Protein AF-A0A257UAR0-F1 (afdb_monomer)

Structure (mmCIF, N/CA/C/O backbone):
data_AF-A0A257UAR0-F1
#
_entry.id   AF-A0A257UAR0-F1
#
loop_
_atom_site.group_PDB
_atom_site.id
_atom_site.type_symbol
_atom_site.label_atom_id
_atom_site.label_alt_id
_atom_site.label_comp_id
_atom_site.label_asym_id
_atom_site.label_entity_id
_atom_site.label_seq_id
_atom_site.pdbx_PDB_ins_code
_atom_site.Cartn_x
_atom_site.Cartn_y
_atom_site.Cartn_z
_atom_site.occupancy
_atom_site.B_iso_or_equiv
_atom_site.auth_seq_id
_atom_site.auth_comp_id
_atom_site.auth_asym_id
_atom_site.auth_atom_id
_atom_site.pdbx_PDB_model_num
ATOM 1 N N . MET A 1 1 ? -20.604 -20.744 -81.282 1.00 43.44 1 MET A N 1
ATOM 2 C CA . MET A 1 1 ? -20.210 -20.764 -79.854 1.00 43.44 1 MET A CA 1
ATOM 3 C C . MET A 1 1 ? -18.745 -21.168 -79.767 1.00 43.44 1 MET A C 1
ATOM 5 O O . MET A 1 1 ? -18.449 -22.351 -79.835 1.00 43.44 1 MET A O 1
ATOM 9 N N . ALA A 1 2 ? -17.819 -20.207 -79.724 1.00 43.31 2 ALA A N 1
ATOM 10 C CA . ALA A 1 2 ? -16.386 -20.491 -79.616 1.00 43.31 2 ALA A CA 1
ATOM 11 C C . ALA A 1 2 ? -15.919 -20.151 -78.196 1.00 43.31 2 ALA A C 1
ATOM 13 O O . ALA A 1 2 ? -15.861 -18.983 -77.821 1.00 43.31 2 ALA A O 1
ATOM 14 N N . MET A 1 3 ? -15.636 -21.180 -77.394 1.00 53.31 3 MET A N 1
ATOM 15 C CA . MET A 1 3 ? -15.004 -21.022 -76.086 1.00 53.31 3 MET A CA 1
ATOM 16 C C . MET A 1 3 ? -13.545 -20.607 -76.287 1.00 53.31 3 MET A C 1
ATOM 18 O O . MET A 1 3 ? -12.726 -21.390 -76.771 1.00 53.31 3 MET A O 1
ATOM 22 N N . VAL A 1 4 ? -13.219 -19.371 -75.911 1.00 58.69 4 VAL A N 1
ATOM 23 C CA . VAL A 1 4 ? -11.840 -18.880 -75.852 1.00 58.69 4 VAL A CA 1
ATOM 24 C C . VAL A 1 4 ? -11.143 -19.603 -74.700 1.00 58.69 4 VAL A C 1
ATOM 26 O O . VAL A 1 4 ? -11.383 -19.309 -73.532 1.00 58.69 4 VAL A O 1
ATOM 29 N N . ARG A 1 5 ? -10.290 -20.585 -75.017 1.00 60.62 5 ARG A N 1
ATOM 30 C CA . ARG A 1 5 ? -9.379 -21.185 -74.034 1.00 60.62 5 ARG A CA 1
ATOM 31 C C . ARG A 1 5 ? -8.409 -20.095 -73.562 1.00 60.62 5 ARG A C 1
ATOM 33 O O . ARG A 1 5 ? -7.709 -19.534 -74.411 1.00 60.62 5 ARG A O 1
ATOM 40 N N . PRO A 1 6 ? -8.330 -19.780 -72.257 1.00 56.94 6 PRO A N 1
ATOM 41 C CA . PRO A 1 6 ? -7.363 -18.808 -71.774 1.00 56.94 6 PRO A CA 1
ATOM 42 C C . PRO A 1 6 ? -5.962 -19.315 -72.120 1.00 56.94 6 PRO A C 1
ATOM 44 O O . PRO A 1 6 ? -5.550 -20.399 -71.708 1.00 56.94 6 PRO A O 1
ATOM 47 N N . ARG A 1 7 ? -5.239 -18.552 -72.948 1.00 63.69 7 ARG A N 1
ATOM 48 C CA . ARG A 1 7 ? -3.846 -18.856 -73.302 1.00 63.69 7 ARG A CA 1
ATOM 49 C C . ARG A 1 7 ? -3.053 -18.876 -71.999 1.00 63.69 7 ARG A C 1
ATOM 51 O O . ARG A 1 7 ? -3.203 -17.941 -71.218 1.00 63.69 7 ARG A O 1
ATOM 58 N N . VAL A 1 8 ? -2.215 -19.895 -71.801 1.00 61.62 8 VAL A N 1
ATOM 59 C CA . VAL A 1 8 ? -1.398 -20.175 -70.593 1.00 61.62 8 VAL A CA 1
ATOM 60 C C . VAL A 1 8 ? -0.693 -18.925 -70.026 1.00 61.62 8 VAL A C 1
ATOM 62 O O . VAL A 1 8 ? -0.492 -18.794 -68.823 1.00 61.62 8 VAL A O 1
ATOM 65 N N . TRP A 1 9 ? -0.424 -17.948 -70.892 1.00 56.00 9 TRP A N 1
ATOM 66 C CA . TRP A 1 9 ? 0.072 -16.608 -70.576 1.00 56.00 9 TRP A CA 1
ATOM 67 C C . TRP A 1 9 ? -0.779 -15.808 -69.567 1.00 56.00 9 TRP A C 1
ATOM 69 O O . TRP A 1 9 ? -0.233 -15.088 -68.740 1.00 56.00 9 TRP A O 1
ATOM 79 N N . HIS A 1 10 ? -2.108 -15.944 -69.582 1.00 59.16 10 HIS A N 1
ATOM 80 C CA . HIS A 1 10 ? -2.999 -15.230 -68.656 1.00 59.16 10 HIS A CA 1
ATOM 81 C C . HIS A 1 10 ? -2.904 -15.795 -67.233 1.00 59.16 10 HIS A C 1
ATOM 83 O O . HIS A 1 10 ? -3.015 -15.044 -66.270 1.00 59.16 10 HIS A O 1
ATOM 89 N N . ALA A 1 11 ? -2.637 -17.099 -67.091 1.00 61.91 11 ALA A N 1
ATOM 90 C CA . ALA A 1 11 ? -2.405 -17.723 -65.789 1.00 61.91 11 ALA A CA 1
ATOM 91 C C . ALA A 1 11 ? -1.067 -17.270 -65.175 1.00 61.91 11 ALA A C 1
ATOM 93 O O . ALA A 1 11 ? -0.989 -17.048 -63.969 1.00 61.91 11 ALA A O 1
ATOM 94 N N . LEU A 1 12 ? -0.041 -17.048 -66.007 1.00 68.75 12 LEU A N 1
ATOM 95 C CA . LEU A 1 12 ? 1.257 -16.518 -65.570 1.00 68.75 12 LEU A CA 1
ATOM 96 C C . LEU A 1 12 ? 1.164 -15.076 -65.038 1.00 68.75 12 LEU A C 1
ATOM 98 O O . LEU A 1 12 ? 1.889 -14.730 -64.110 1.00 68.75 12 LEU A O 1
ATOM 102 N N . LEU A 1 13 ? 0.243 -14.255 -65.558 1.00 73.81 13 LEU A N 1
ATOM 103 C CA . LEU A 1 13 ? 0.020 -12.882 -65.075 1.00 73.81 13 LEU A CA 1
ATOM 104 C C . LEU A 1 13 ? -0.671 -12.815 -63.701 1.00 73.81 13 LEU A C 1
ATOM 106 O O . LEU A 1 13 ? -0.557 -11.806 -63.010 1.00 73.81 13 LEU A O 1
ATOM 110 N N . LEU A 1 14 ? -1.354 -13.883 -63.275 1.00 78.69 14 LEU A N 1
ATOM 111 C CA . LEU A 1 14 ? -2.031 -13.944 -61.973 1.00 78.69 14 LEU A CA 1
ATOM 112 C C . LEU A 1 14 ? -1.111 -14.414 -60.838 1.00 78.69 14 LEU A C 1
ATOM 114 O O . LEU A 1 14 ? -1.364 -14.097 -59.677 1.00 78.69 14 LEU A O 1
ATOM 118 N N . LEU A 1 15 ? -0.023 -15.122 -61.156 1.00 82.25 15 LEU A N 1
ATOM 119 C CA . LEU A 1 15 ?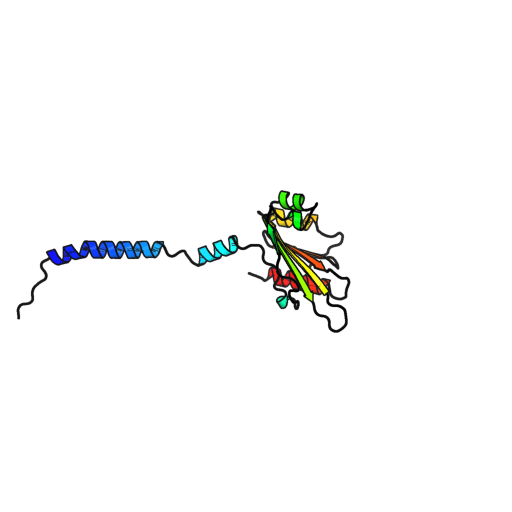 0.967 -15.577 -60.176 1.00 82.25 15 LEU A CA 1
ATOM 120 C C . LEU A 1 15 ? 1.578 -14.450 -59.324 1.00 82.25 15 LEU A C 1
ATOM 122 O O . LEU A 1 15 ? 1.609 -14.618 -58.105 1.00 82.25 15 LEU A O 1
ATOM 126 N N . PRO A 1 16 ? 2.021 -13.298 -59.873 1.00 82.31 16 PRO A N 1
ATOM 127 C CA . PRO A 1 16 ? 2.556 -12.217 -59.046 1.00 82.31 16 PRO A CA 1
ATOM 128 C C . PRO A 1 16 ? 1.490 -11.598 -58.134 1.00 82.31 16 PRO A C 1
ATOM 130 O O . PRO A 1 16 ? 1.790 -11.273 -56.989 1.00 82.31 16 PRO A O 1
ATOM 133 N N . LEU A 1 17 ? 0.235 -11.494 -58.584 1.00 80.06 17 LEU A N 1
ATOM 134 C CA . LEU A 1 17 ? -0.870 -10.997 -57.756 1.00 80.06 17 LEU A CA 1
ATOM 135 C C . LEU A 1 17 ? -1.194 -11.952 -56.604 1.00 80.06 17 LEU A C 1
ATOM 137 O O . LEU A 1 17 ? -1.384 -11.501 -55.479 1.00 80.06 17 LEU A O 1
ATOM 141 N N . LEU A 1 18 ? -1.207 -13.263 -56.857 1.00 86.19 18 LEU A N 1
ATOM 142 C CA . LEU A 1 18 ? -1.392 -14.275 -55.814 1.00 86.19 18 LEU A CA 1
ATOM 143 C C . LEU A 1 18 ? -0.208 -14.316 -54.843 1.00 86.19 18 LEU A C 1
ATOM 145 O O . LEU A 1 18 ? -0.419 -14.483 -53.644 1.00 86.19 18 LEU A O 1
ATOM 149 N N . ALA A 1 19 ? 1.017 -14.109 -55.330 1.00 83.56 19 ALA A N 1
ATOM 150 C CA . ALA A 1 19 ? 2.202 -13.998 -54.487 1.00 83.56 19 ALA A CA 1
ATOM 151 C C . ALA A 1 19 ? 2.147 -12.748 -53.595 1.00 83.56 19 ALA A C 1
ATOM 153 O O . ALA A 1 19 ? 2.414 -12.847 -52.401 1.00 83.56 19 ALA A O 1
ATOM 154 N N . ILE A 1 20 ? 1.734 -11.596 -54.134 1.00 84.44 20 ILE A N 1
ATOM 155 C CA . ILE A 1 20 ? 1.542 -10.358 -53.365 1.00 84.44 20 ILE A CA 1
ATOM 156 C C . ILE A 1 20 ? 0.397 -10.519 -52.364 1.00 84.44 20 ILE A C 1
ATOM 158 O O . ILE A 1 20 ? 0.559 -10.161 -51.203 1.00 84.44 20 ILE A O 1
ATOM 162 N N . ALA A 1 21 ? -0.738 -11.095 -52.765 1.00 82.62 21 ALA A N 1
ATOM 163 C CA . ALA A 1 21 ? -1.863 -11.345 -51.867 1.00 82.62 21 ALA A CA 1
ATOM 164 C C . ALA A 1 21 ? -1.476 -12.323 -50.748 1.00 82.62 21 ALA A C 1
ATOM 166 O O . ALA A 1 21 ? -1.743 -12.055 -49.580 1.00 82.62 21 ALA A O 1
ATOM 167 N N . GLY A 1 22 ? -0.780 -13.415 -51.076 1.00 83.12 22 GLY A N 1
ATOM 168 C CA . GLY A 1 22 ? -0.239 -14.357 -50.099 1.00 83.12 22 GLY A CA 1
ATOM 169 C C . GLY A 1 22 ? 0.759 -13.693 -49.152 1.00 83.12 22 GLY A C 1
ATOM 170 O O . GLY A 1 22 ? 0.656 -13.862 -47.939 1.00 83.12 22 GLY A O 1
ATOM 171 N N . TRP A 1 23 ? 1.664 -12.868 -49.681 1.00 79.44 23 TRP A N 1
ATOM 172 C CA . TRP A 1 23 ? 2.620 -12.097 -48.891 1.00 79.44 23 TRP A CA 1
ATOM 173 C C . TRP A 1 23 ? 1.926 -11.093 -47.963 1.00 79.44 23 TRP A C 1
ATOM 175 O O . TRP A 1 23 ? 2.265 -11.025 -46.785 1.00 79.44 23 TRP A O 1
ATOM 185 N N . LEU A 1 24 ? 0.900 -10.380 -48.436 1.00 76.31 24 LEU A N 1
ATOM 186 C CA . LEU A 1 24 ? 0.093 -9.461 -47.628 1.00 76.31 24 LEU A CA 1
ATOM 187 C C . LEU A 1 24 ? -0.710 -10.193 -46.544 1.00 76.31 24 LEU A C 1
ATOM 189 O O . LEU A 1 24 ? -0.797 -9.701 -45.423 1.00 76.31 24 LEU A O 1
ATOM 193 N N . VAL A 1 25 ? -1.251 -11.379 -46.833 1.00 77.19 25 VAL A N 1
ATOM 194 C CA . VAL A 1 25 ? -1.971 -12.212 -45.852 1.00 77.19 25 VAL A CA 1
ATOM 195 C C . VAL A 1 25 ? -1.022 -12.750 -44.781 1.00 77.19 25 VAL A C 1
ATOM 197 O O . VAL A 1 25 ? -1.363 -12.736 -43.599 1.00 77.19 25 VAL A O 1
ATOM 200 N N . VAL A 1 26 ? 0.175 -13.201 -45.162 1.00 71.31 26 VAL A N 1
ATOM 201 C CA . VAL A 1 26 ? 1.205 -13.654 -44.215 1.00 71.31 26 VAL A CA 1
ATOM 202 C C . VAL A 1 26 ? 1.690 -12.484 -43.359 1.00 71.31 26 VAL A C 1
ATOM 204 O O . VAL A 1 26 ? 1.720 -12.595 -42.136 1.00 71.31 26 VAL A O 1
ATOM 207 N N . ARG A 1 27 ? 1.969 -11.330 -43.974 1.00 68.69 27 ARG A N 1
ATOM 208 C CA . ARG A 1 27 ? 2.431 -10.127 -43.271 1.00 68.69 27 ARG A CA 1
ATOM 209 C C . ARG A 1 27 ? 1.358 -9.547 -42.342 1.00 68.69 27 ARG A C 1
ATOM 211 O O . ARG A 1 27 ? 1.665 -9.172 -41.216 1.00 68.69 27 ARG A O 1
ATOM 218 N N . GLY A 1 28 ? 0.094 -9.553 -42.765 1.00 59.00 28 GLY A N 1
ATOM 219 C CA . GLY A 1 28 ? -1.042 -9.114 -41.949 1.00 59.00 28 GLY A CA 1
ATOM 220 C C . GLY A 1 28 ? -1.353 -10.045 -40.773 1.00 59.00 28 GLY A C 1
ATOM 221 O O . GLY A 1 28 ? -1.889 -9.600 -39.760 1.00 59.00 28 GLY A O 1
ATOM 222 N N . ARG A 1 29 ? -0.984 -11.330 -40.867 1.00 62.75 29 ARG A N 1
ATOM 223 C CA . ARG A 1 29 ? -1.055 -12.278 -39.742 1.00 62.75 29 ARG A CA 1
ATOM 224 C C . ARG A 1 29 ? 0.060 -12.061 -38.718 1.00 62.75 29 ARG A C 1
ATOM 226 O O . ARG A 1 29 ? -0.172 -12.325 -37.547 1.00 62.75 29 ARG A O 1
ATOM 233 N N . THR A 1 30 ? 1.221 -11.548 -39.131 1.00 57.91 30 THR A N 1
ATOM 234 C CA . THR A 1 30 ? 2.349 -11.250 -38.226 1.00 57.91 30 THR A CA 1
ATOM 235 C C . THR A 1 30 ? 2.235 -9.918 -37.478 1.00 57.91 30 THR A C 1
ATOM 237 O O . THR A 1 30 ? 2.974 -9.709 -36.527 1.00 57.91 30 THR A O 1
ATOM 240 N N . THR A 1 31 ? 1.324 -9.022 -37.878 1.00 56.84 31 THR A N 1
ATOM 241 C CA . THR A 1 31 ? 1.144 -7.687 -37.266 1.00 56.84 31 THR A CA 1
ATOM 242 C C . THR A 1 31 ? -0.081 -7.565 -36.360 1.00 56.84 31 THR A C 1
ATOM 244 O O . THR A 1 31 ? -0.407 -6.462 -35.932 1.00 56.84 31 THR A O 1
ATOM 247 N N . ARG A 1 32 ? -0.807 -8.653 -36.076 1.00 58.66 32 ARG A N 1
ATOM 248 C CA . ARG A 1 32 ? -1.769 -8.624 -34.968 1.00 58.66 32 ARG A CA 1
ATOM 249 C C . ARG A 1 32 ? -0.972 -8.773 -33.684 1.00 58.66 32 ARG A C 1
ATOM 251 O O . ARG A 1 32 ? -0.563 -9.885 -33.365 1.00 58.66 32 ARG A O 1
ATOM 258 N N . ASP A 1 33 ? -0.755 -7.660 -32.991 1.00 62.84 33 ASP A N 1
ATOM 259 C CA . ASP A 1 33 ? -0.287 -7.689 -31.611 1.00 62.84 33 ASP A CA 1
ATOM 260 C C . ASP A 1 33 ? -1.170 -8.672 -30.844 1.00 62.84 33 ASP A C 1
ATOM 262 O O . ASP A 1 33 ? -2.400 -8.566 -30.875 1.00 62.84 33 ASP A O 1
ATOM 266 N N . ASP A 1 34 ? -0.549 -9.683 -30.237 1.00 79.75 34 ASP A N 1
ATOM 267 C CA . ASP A 1 34 ? -1.273 -10.661 -29.442 1.00 79.75 34 ASP A CA 1
ATOM 268 C C . ASP A 1 34 ? -1.983 -9.897 -28.312 1.00 79.75 34 ASP A C 1
ATOM 270 O O . ASP A 1 34 ? -1.312 -9.318 -27.452 1.00 79.75 34 ASP A O 1
ATOM 274 N N . PRO A 1 35 ? -3.327 -9.845 -28.295 1.00 75.25 35 PRO A N 1
ATOM 275 C CA . PRO A 1 35 ? -4.054 -9.076 -27.296 1.00 75.25 35 PRO A CA 1
ATOM 276 C C . PRO A 1 35 ? -3.746 -9.559 -25.874 1.00 75.25 35 PRO A C 1
ATOM 278 O O . PRO A 1 35 ? -3.810 -8.760 -24.940 1.00 75.25 35 PRO A O 1
ATOM 281 N N . ALA A 1 36 ? -3.362 -10.829 -25.695 1.00 77.19 36 ALA A N 1
ATOM 282 C CA . ALA A 1 36 ? -2.903 -11.338 -24.409 1.00 77.19 36 ALA A CA 1
ATOM 283 C C . ALA A 1 36 ? -1.530 -10.766 -24.030 1.00 77.19 36 ALA A C 1
ATOM 285 O O . ALA A 1 36 ? -1.350 -10.356 -22.885 1.00 77.19 36 ALA A O 1
ATOM 286 N N . ALA A 1 37 ? -0.596 -10.667 -24.979 1.00 75.88 37 ALA A N 1
ATOM 287 C CA . ALA A 1 37 ? 0.702 -10.030 -24.768 1.00 75.88 37 ALA A CA 1
ATOM 288 C C . ALA A 1 37 ? 0.565 -8.526 -24.488 1.00 75.88 37 ALA A C 1
ATOM 290 O O . ALA A 1 37 ? 1.214 -8.018 -23.577 1.00 75.88 37 ALA A O 1
ATOM 291 N N . VAL A 1 38 ? -0.327 -7.822 -25.195 1.00 74.50 38 VAL A N 1
ATOM 292 C CA . VAL A 1 38 ? -0.629 -6.404 -24.937 1.00 74.50 38 VAL A CA 1
ATOM 293 C C . VAL A 1 38 ? -1.251 -6.227 -23.557 1.00 74.50 38 VAL A C 1
ATOM 295 O O . VAL A 1 38 ? -0.816 -5.370 -22.800 1.00 74.50 38 VAL A O 1
ATOM 298 N N . LEU A 1 39 ? -2.226 -7.056 -23.178 1.00 72.88 39 LEU A N 1
ATOM 299 C CA . LEU A 1 39 ? -2.836 -6.998 -21.850 1.00 72.88 39 LEU A CA 1
ATOM 300 C C . LEU A 1 39 ? -1.838 -7.356 -20.742 1.00 72.88 39 LEU A C 1
ATOM 302 O O . LEU A 1 39 ? -1.852 -6.731 -19.685 1.00 72.88 39 LEU A O 1
ATOM 306 N N . ALA A 1 40 ? -0.958 -8.331 -20.970 1.00 67.25 40 ALA A N 1
ATOM 307 C CA . ALA A 1 40 ? 0.118 -8.670 -20.046 1.00 67.25 40 ALA A CA 1
ATOM 308 C C . ALA A 1 40 ? 1.113 -7.511 -19.908 1.00 67.25 40 ALA A C 1
ATOM 310 O O . ALA A 1 40 ? 1.476 -7.163 -18.789 1.00 67.25 40 ALA A O 1
ATOM 311 N N . ALA A 1 41 ? 1.489 -6.865 -21.014 1.00 64.31 41 ALA A N 1
ATOM 312 C CA . ALA A 1 41 ? 2.347 -5.686 -21.016 1.00 64.31 41 ALA A CA 1
ATOM 313 C C . ALA A 1 41 ? 1.677 -4.488 -20.329 1.00 64.31 41 ALA A C 1
ATOM 315 O O . ALA A 1 41 ? 2.318 -3.813 -19.535 1.00 64.31 41 ALA A O 1
ATOM 316 N N . LEU A 1 42 ? 0.380 -4.260 -20.552 1.00 68.12 42 LEU A N 1
ATOM 317 C CA . LEU A 1 42 ? -0.400 -3.216 -19.882 1.00 68.12 42 LEU A CA 1
ATOM 318 C C . LEU A 1 42 ? -0.582 -3.499 -18.389 1.00 68.12 42 LEU A C 1
ATOM 320 O O . LEU A 1 42 ? -0.535 -2.567 -17.599 1.00 68.12 42 LEU A O 1
ATOM 324 N N . ARG A 1 43 ? -0.750 -4.760 -17.975 1.00 64.06 43 ARG A N 1
ATOM 325 C CA . ARG A 1 43 ? -0.768 -5.152 -16.553 1.00 64.06 43 ARG A CA 1
ATOM 326 C C . ARG A 1 43 ? 0.607 -5.002 -15.909 1.00 64.06 43 ARG A C 1
ATOM 328 O O . ARG A 1 43 ? 0.696 -4.523 -14.785 1.00 64.06 43 ARG A O 1
ATOM 335 N N . ALA A 1 44 ? 1.666 -5.369 -16.627 1.00 60.16 44 ALA A N 1
ATOM 336 C CA . ALA A 1 44 ? 3.045 -5.185 -16.186 1.00 60.16 44 ALA A CA 1
ATOM 337 C C . ALA A 1 44 ? 3.430 -3.697 -16.096 1.00 60.16 44 ALA A C 1
ATOM 339 O O . ALA A 1 44 ? 4.178 -3.316 -15.199 1.00 60.16 44 ALA A O 1
ATOM 340 N N . ALA A 1 45 ? 2.896 -2.863 -16.992 1.00 62.81 45 ALA A N 1
ATOM 341 C CA . ALA A 1 45 ? 3.058 -1.410 -16.994 1.00 62.81 45 ALA A CA 1
ATOM 342 C C . ALA A 1 45 ? 2.083 -0.690 -16.046 1.00 62.81 45 ALA A C 1
ATOM 344 O O . ALA A 1 45 ? 2.326 0.457 -15.662 1.00 62.81 45 ALA A O 1
ATOM 345 N N . GLY A 1 46 ? 0.977 -1.343 -15.681 1.00 70.75 46 GLY A N 1
ATOM 346 C CA . GLY A 1 46 ? -0.021 -0.822 -14.759 1.00 70.75 46 GLY A CA 1
ATOM 347 C C . GLY A 1 46 ? 0.626 -0.528 -13.416 1.00 70.75 46 GLY A C 1
ATOM 348 O O . GLY A 1 46 ? 1.452 -1.304 -12.951 1.00 70.75 46 GLY A O 1
ATOM 349 N N . GLY A 1 47 ? 0.301 0.611 -12.805 1.00 79.19 47 GLY A N 1
ATOM 350 C CA . GLY A 1 47 ? 0.775 0.944 -11.462 1.00 79.19 47 GLY A CA 1
ATOM 351 C C . GLY A 1 47 ? 0.218 -0.008 -10.394 1.00 79.19 47 GLY A C 1
ATOM 352 O O . GLY A 1 47 ? -0.620 -0.862 -10.700 1.00 79.19 47 GLY A O 1
ATOM 353 N N . PRO A 1 48 ? 0.668 0.118 -9.137 1.00 92.00 48 PRO A N 1
ATOM 354 C CA . PRO A 1 48 ? -0.004 -0.554 -8.032 1.00 92.00 48 PRO A CA 1
ATOM 355 C C . PRO A 1 48 ? -1.489 -0.160 -7.994 1.00 92.00 48 PRO A C 1
ATOM 357 O O . PRO A 1 48 ? -1.845 0.983 -8.282 1.00 92.00 48 PRO A O 1
ATOM 360 N N . SER A 1 49 ? -2.361 -1.108 -7.654 1.00 93.50 49 SER A N 1
ATOM 361 C CA . SER A 1 49 ? -3.804 -0.880 -7.547 1.00 93.50 49 SER A CA 1
ATOM 362 C C . SER A 1 49 ? -4.226 -0.786 -6.088 1.00 93.50 49 SER A C 1
ATOM 364 O O . SER A 1 49 ? -3.861 -1.653 -5.294 1.00 93.50 49 SER A O 1
ATOM 366 N N . LEU A 1 50 ? -5.046 0.206 -5.751 1.00 96.12 50 LEU A N 1
ATOM 367 C CA . LEU A 1 50 ? -5.674 0.303 -4.436 1.00 96.12 50 LEU A CA 1
ATOM 368 C C . LEU A 1 50 ? -6.781 -0.761 -4.240 1.00 96.12 50 LEU A C 1
ATOM 370 O O . LEU A 1 50 ? -7.387 -1.203 -5.227 1.00 96.12 50 LEU A O 1
ATOM 374 N N . PRO A 1 51 ? -7.111 -1.137 -2.985 1.00 96.44 51 PRO A N 1
ATOM 375 C CA . PRO A 1 51 ? -8.274 -1.978 -2.708 1.00 96.44 51 PRO A CA 1
ATOM 376 C C . PRO A 1 51 ? -9.549 -1.319 -3.232 1.00 96.44 51 PRO A C 1
ATOM 378 O O . PRO A 1 51 ? -9.735 -0.121 -3.039 1.00 96.44 51 PRO A O 1
ATOM 381 N N . ALA A 1 52 ? -10.465 -2.081 -3.828 1.00 94.56 52 ALA A N 1
ATOM 382 C CA . ALA A 1 52 ? -11.785 -1.560 -4.175 1.00 94.56 52 ALA A CA 1
ATOM 383 C C . ALA A 1 52 ? -12.580 -1.266 -2.883 1.00 94.56 52 ALA A C 1
ATOM 385 O O . ALA A 1 52 ? -12.930 -2.217 -2.179 1.00 94.56 52 ALA A O 1
ATOM 386 N N . PRO A 1 53 ? -12.908 0.003 -2.561 1.00 94.38 53 PRO A N 1
ATOM 387 C CA . PRO A 1 53 ? -13.489 0.352 -1.261 1.00 94.38 53 PRO A CA 1
ATOM 388 C C . PRO A 1 53 ? -14.855 -0.315 -1.039 1.00 94.38 53 PRO A C 1
ATOM 390 O O . PRO A 1 53 ? -15.106 -0.879 0.026 1.00 94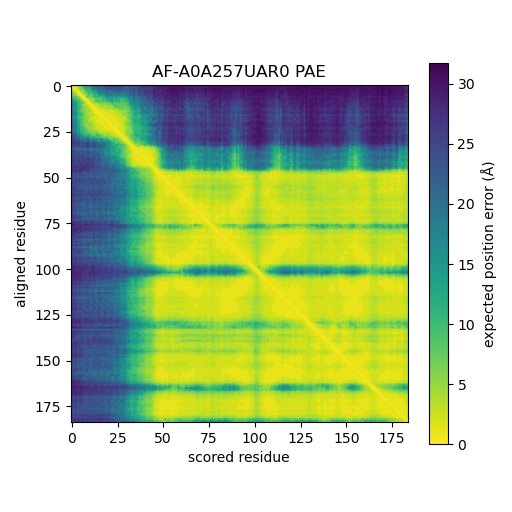.38 53 PRO A O 1
ATOM 393 N N . ALA A 1 54 ? -15.693 -0.379 -2.079 1.00 94.75 54 ALA A N 1
ATOM 394 C CA . ALA A 1 54 ? -17.010 -1.013 -2.009 1.00 94.75 54 ALA A CA 1
ATOM 395 C C . ALA A 1 54 ? -16.947 -2.516 -1.674 1.00 94.75 54 ALA A C 1
ATOM 397 O O . ALA A 1 54 ? -17.845 -3.035 -1.016 1.00 94.75 54 ALA A O 1
ATOM 398 N N . ALA A 1 55 ? -15.871 -3.215 -2.058 1.00 93.44 55 ALA A N 1
ATOM 399 C CA . ALA A 1 55 ? -15.688 -4.633 -1.734 1.00 93.44 55 ALA A CA 1
ATOM 400 C C . ALA A 1 55 ? -15.423 -4.879 -0.235 1.00 93.44 55 ALA A C 1
ATOM 402 O O . ALA A 1 55 ? -15.544 -6.014 0.226 1.00 93.44 55 ALA A O 1
ATOM 403 N N . ALA A 1 56 ? -15.082 -3.827 0.515 1.00 93.31 56 ALA A N 1
ATOM 404 C CA . ALA A 1 56 ? -14.938 -3.842 1.966 1.00 93.31 56 ALA A CA 1
ATOM 405 C C . ALA A 1 56 ? -16.087 -3.115 2.692 1.00 93.31 56 ALA A C 1
ATOM 407 O O . ALA A 1 56 ? -16.072 -3.041 3.916 1.00 93.31 56 ALA A O 1
ATOM 408 N N . GLY A 1 57 ? -17.087 -2.595 1.970 1.00 93.81 57 GLY A N 1
ATOM 409 C CA . GLY A 1 57 ? -18.172 -1.796 2.552 1.00 93.81 57 GLY A CA 1
ATOM 410 C C . GLY A 1 57 ? -17.808 -0.333 2.834 1.00 93.81 57 GLY A C 1
ATOM 411 O O . GLY A 1 57 ? -18.507 0.322 3.602 1.00 93.81 57 GLY A O 1
ATOM 412 N N . ALA A 1 58 ? -16.738 0.180 2.223 1.00 95.44 58 ALA A N 1
ATOM 413 C CA . ALA A 1 58 ? -16.342 1.584 2.293 1.00 95.44 58 ALA A CA 1
ATOM 414 C C . ALA A 1 58 ? -16.722 2.354 1.020 1.00 95.44 58 ALA A C 1
ATOM 416 O O . ALA A 1 58 ? -16.979 1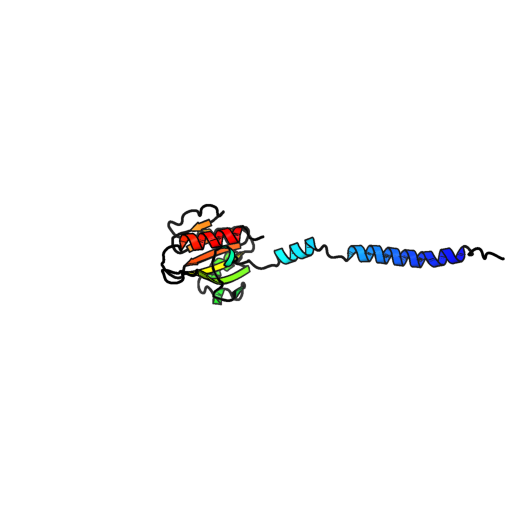.771 -0.037 1.00 95.44 58 ALA A O 1
ATOM 417 N N . ALA A 1 59 ? -16.676 3.681 1.106 1.00 95.75 59 ALA A N 1
ATOM 418 C CA . ALA A 1 59 ? -16.698 4.585 -0.039 1.00 95.75 59 ALA A CA 1
ATOM 419 C C . ALA A 1 59 ? -15.347 5.302 -0.184 1.00 95.75 59 ALA A C 1
ATOM 421 O O . ALA A 1 59 ? -14.647 5.529 0.803 1.00 95.75 59 ALA A O 1
ATOM 422 N N . ALA A 1 60 ? -14.977 5.672 -1.412 1.00 95.44 60 ALA A N 1
ATOM 423 C CA . ALA A 1 60 ? -13.839 6.562 -1.624 1.00 95.44 60 ALA A CA 1
ATOM 424 C C . ALA A 1 60 ? -14.184 7.962 -1.096 1.00 95.44 60 ALA A C 1
ATOM 426 O O . ALA A 1 60 ? -15.230 8.510 -1.441 1.00 95.44 60 ALA A O 1
ATOM 427 N N . ARG A 1 61 ? -13.313 8.520 -0.253 1.00 95.12 61 ARG A N 1
ATOM 428 C CA . ARG A 1 61 ? -13.435 9.878 0.294 1.00 95.12 61 ARG A CA 1
ATOM 429 C C . ARG A 1 61 ? -12.578 10.877 -0.478 1.00 95.12 61 ARG A C 1
ATOM 431 O O . ARG A 1 61 ? -12.968 12.033 -0.604 1.00 95.12 61 ARG A O 1
ATOM 438 N N . SER A 1 62 ? -11.438 10.432 -1.002 1.00 94.50 62 SER A N 1
ATOM 439 C CA . SER A 1 62 ? -10.573 11.219 -1.881 1.00 94.50 62 SER A CA 1
ATOM 440 C C . SER A 1 62 ? -10.429 10.563 -3.252 1.00 94.50 62 SER A C 1
ATOM 442 O O . SER A 1 62 ? -10.593 9.348 -3.402 1.00 94.50 62 SER A O 1
ATOM 444 N N . GLU A 1 63 ? -10.058 11.364 -4.248 1.00 94.00 63 GLU A N 1
ATOM 445 C CA . GLU A 1 63 ? -9.486 10.826 -5.480 1.00 94.00 63 GLU A CA 1
ATOM 446 C C . GLU A 1 63 ? -8.117 10.180 -5.187 1.00 94.00 63 GLU A C 1
ATOM 448 O O . GLU A 1 63 ? -7.432 10.607 -4.247 1.00 94.00 63 GLU A O 1
ATOM 453 N N . PRO A 1 64 ? -7.710 9.142 -5.942 1.00 95.69 64 PRO A N 1
ATOM 454 C CA . PRO A 1 64 ? -6.383 8.565 -5.796 1.00 95.69 64 PRO A CA 1
ATOM 455 C C . PRO A 1 64 ? -5.276 9.527 -6.243 1.00 95.69 64 PRO A C 1
ATOM 457 O O . PRO A 1 64 ? -5.233 9.937 -7.403 1.00 95.69 64 PRO A O 1
ATOM 460 N N . SER A 1 65 ? -4.327 9.805 -5.355 1.00 95.31 65 SER A N 1
ATOM 461 C CA . SER A 1 65 ? -3.082 10.506 -5.684 1.00 95.31 65 SER A CA 1
ATOM 462 C C . SER A 1 65 ? -1.994 9.498 -6.040 1.00 95.31 65 SER A C 1
ATOM 464 O O . SER A 1 65 ? -1.947 8.401 -5.485 1.00 95.31 65 SER A O 1
ATOM 466 N N . SER A 1 66 ? -1.113 9.854 -6.976 1.00 95.06 66 SER A N 1
ATOM 467 C CA . SER A 1 66 ? -0.005 8.997 -7.411 1.00 95.06 66 SER A CA 1
ATOM 468 C C . SER A 1 66 ? 1.335 9.697 -7.236 1.00 95.06 66 SER A C 1
ATOM 470 O O . SER A 1 66 ? 1.490 10.839 -7.656 1.00 95.06 66 SER A O 1
ATOM 472 N N . TYR A 1 67 ? 2.319 8.972 -6.711 1.00 95.94 67 TYR A N 1
ATOM 473 C CA . TYR A 1 67 ? 3.690 9.449 -6.545 1.00 95.94 67 TYR A CA 1
ATOM 474 C C . TYR A 1 67 ? 4.668 8.530 -7.268 1.00 95.94 67 TYR A C 1
ATOM 476 O O . TYR A 1 67 ? 4.449 7.321 -7.373 1.00 95.94 67 TYR A O 1
ATOM 484 N N . ASN A 1 68 ? 5.749 9.102 -7.785 1.00 95.56 68 ASN A N 1
ATOM 485 C CA . ASN A 1 68 ? 6.848 8.373 -8.410 1.00 95.56 68 ASN A CA 1
ATOM 486 C C . ASN A 1 68 ? 8.155 8.669 -7.660 1.00 95.56 68 ASN A C 1
ATOM 488 O O . ASN A 1 68 ? 8.152 9.341 -6.629 1.00 95.56 68 ASN A O 1
ATOM 492 N N . ARG A 1 69 ? 9.276 8.131 -8.149 1.00 95.88 69 ARG A N 1
ATOM 493 C CA . ARG A 1 69 ? 10.596 8.301 -7.518 1.00 95.88 69 ARG A CA 1
ATOM 494 C C . ARG A 1 69 ? 10.981 9.767 -7.302 1.00 95.88 69 ARG A C 1
ATOM 496 O O . ARG A 1 69 ? 11.640 10.062 -6.311 1.00 95.88 69 ARG A O 1
ATOM 503 N N . ASP A 1 70 ? 10.532 10.646 -8.190 1.00 95.31 70 ASP A N 1
ATOM 504 C CA . ASP A 1 70 ? 10.849 12.071 -8.198 1.00 95.31 70 ASP A CA 1
ATOM 505 C C . ASP A 1 70 ? 9.840 12.909 -7.406 1.00 95.31 70 ASP A C 1
ATOM 507 O O . ASP A 1 70 ? 10.054 14.100 -7.262 1.00 95.31 70 ASP A O 1
ATOM 511 N N . SER A 1 71 ? 8.739 12.329 -6.915 1.00 96.00 71 SER A N 1
ATOM 512 C CA . SER A 1 71 ? 7.707 13.063 -6.166 1.00 96.00 71 SER A CA 1
ATOM 513 C C . SER A 1 71 ? 7.350 12.436 -4.819 1.00 96.00 71 SER A C 1
ATOM 515 O O . SER A 1 71 ? 6.549 12.987 -4.072 1.00 96.00 71 SER A O 1
ATOM 517 N N . LEU A 1 72 ? 7.942 11.290 -4.463 1.00 96.31 72 LEU A N 1
ATOM 518 C CA . LEU A 1 72 ? 7.642 10.593 -3.208 1.00 96.31 72 LEU A CA 1
ATOM 519 C C . LEU A 1 72 ? 7.937 11.446 -1.965 1.00 96.31 72 LEU A C 1
ATOM 521 O O . LEU A 1 72 ? 7.228 11.327 -0.965 1.00 96.31 72 LEU A O 1
ATOM 525 N N . TYR A 1 73 ? 8.954 12.309 -2.023 1.00 95.94 73 TYR A N 1
ATOM 526 C CA . TYR A 1 73 ? 9.288 13.216 -0.922 1.00 95.94 73 TYR A CA 1
ATOM 527 C C . TYR A 1 73 ? 8.158 14.208 -0.615 1.00 95.94 73 TYR A C 1
ATOM 529 O O . TYR A 1 73 ? 8.043 14.649 0.519 1.00 95.94 73 TYR A O 1
ATOM 537 N N . GLU A 1 74 ? 7.291 14.528 -1.584 1.00 95.56 74 GLU A N 1
ATOM 538 C CA . GLU A 1 74 ? 6.133 15.406 -1.363 1.00 95.56 74 GLU A CA 1
ATOM 539 C C . GLU A 1 74 ? 5.084 14.745 -0.461 1.00 95.56 74 GLU A C 1
ATOM 541 O O . GLU A 1 74 ? 4.244 15.428 0.119 1.00 95.56 74 GLU A O 1
ATOM 546 N N . TYR A 1 75 ? 5.126 13.414 -0.353 1.00 95.44 75 TYR A N 1
ATOM 547 C CA . TYR A 1 75 ? 4.180 12.626 0.423 1.00 95.44 75 TYR A CA 1
ATOM 548 C C . TYR A 1 75 ? 4.756 12.143 1.759 1.00 95.44 75 TYR A C 1
ATOM 550 O O . TYR A 1 75 ? 4.107 12.287 2.791 1.00 95.44 75 TYR A O 1
ATOM 558 N N . ILE A 1 76 ? 5.973 11.588 1.755 1.00 92.25 76 ILE A N 1
ATOM 559 C CA . ILE A 1 76 ? 6.627 11.025 2.951 1.00 92.25 76 ILE A CA 1
ATOM 560 C C . ILE A 1 76 ? 8.022 11.620 3.167 1.00 92.25 76 ILE A C 1
ATOM 562 O O . ILE A 1 76 ? 9.038 10.912 3.169 1.00 92.25 76 ILE A O 1
ATOM 566 N N . ASP A 1 77 ? 8.065 12.941 3.341 1.00 83.12 77 ASP A N 1
ATOM 567 C CA . ASP A 1 77 ? 9.302 13.672 3.621 1.00 83.12 77 ASP A CA 1
ATOM 568 C C . ASP A 1 77 ? 10.021 13.098 4.860 1.00 83.12 77 ASP A C 1
A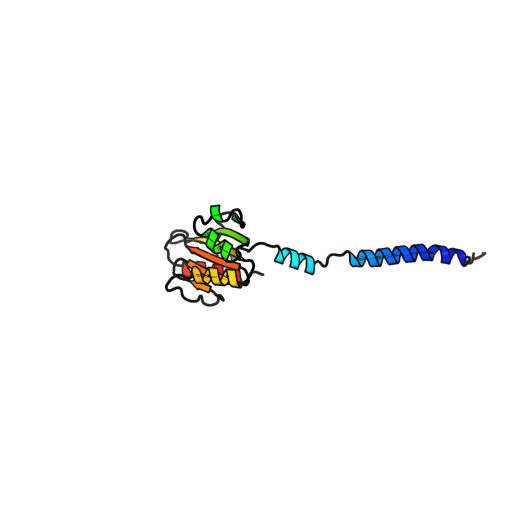TOM 570 O O . ASP A 1 77 ? 9.408 12.786 5.883 1.00 83.12 77 ASP A O 1
ATOM 574 N N . GLY A 1 78 ? 11.329 12.878 4.738 1.00 85.62 78 GLY A N 1
ATOM 575 C CA . GLY A 1 78 ? 12.174 12.222 5.743 1.00 85.62 78 GLY A CA 1
ATOM 576 C C . GLY A 1 78 ? 12.182 10.684 5.731 1.00 85.62 78 GLY A C 1
ATOM 577 O O . GLY A 1 78 ? 13.143 10.090 6.216 1.00 85.62 78 GLY A O 1
ATOM 578 N N . ALA A 1 79 ? 11.184 10.014 5.141 1.00 90.00 79 ALA A N 1
ATOM 579 C CA . ALA A 1 79 ? 11.161 8.546 5.016 1.00 90.00 79 ALA A CA 1
ATOM 580 C C . ALA A 1 79 ? 11.415 8.044 3.582 1.00 90.00 79 ALA A C 1
ATOM 582 O O . ALA A 1 79 ? 11.819 6.887 3.401 1.00 90.00 79 ALA A O 1
ATOM 583 N N . ALA A 1 80 ? 11.218 8.906 2.576 1.00 94.31 80 ALA A N 1
ATOM 584 C CA . ALA A 1 80 ? 11.308 8.576 1.152 1.00 94.31 80 ALA A CA 1
ATOM 585 C C . ALA A 1 80 ? 12.634 7.903 0.750 1.00 94.31 80 ALA A C 1
ATOM 587 O O . ALA A 1 80 ? 12.624 6.956 -0.036 1.00 94.31 80 ALA A O 1
ATOM 588 N N . GLU A 1 81 ? 13.769 8.323 1.320 1.00 94.62 81 GLU A N 1
ATOM 589 C CA . GLU A 1 81 ? 15.085 7.742 1.008 1.00 94.62 81 GLU A CA 1
ATOM 590 C C . GLU A 1 81 ? 15.133 6.232 1.263 1.00 94.62 81 GLU A C 1
ATOM 592 O O . GLU A 1 81 ? 15.670 5.473 0.455 1.00 94.62 81 GLU A O 1
ATOM 597 N N . SER A 1 82 ? 14.511 5.775 2.352 1.00 95.06 82 SER A N 1
ATOM 598 C CA . SER A 1 82 ? 14.500 4.357 2.712 1.00 95.06 82 SER A CA 1
ATOM 599 C C . SER A 1 82 ? 13.677 3.514 1.728 1.00 95.06 82 SER A C 1
ATOM 601 O O . SER A 1 82 ? 14.063 2.394 1.389 1.00 95.06 82 SER A O 1
ATOM 603 N N . TYR A 1 83 ? 12.591 4.077 1.193 1.00 97.38 83 TYR A N 1
ATOM 604 C CA . TYR A 1 83 ? 11.782 3.461 0.141 1.00 97.38 83 TYR A CA 1
ATOM 605 C C . TYR A 1 83 ? 12.561 3.406 -1.180 1.00 97.38 83 TYR A C 1
ATOM 607 O O . TYR A 1 83 ? 12.602 2.368 -1.848 1.00 97.38 83 TYR A O 1
ATOM 615 N N . LEU A 1 84 ? 13.226 4.505 -1.550 1.00 97.06 84 LEU A N 1
ATOM 616 C CA . LEU A 1 84 ? 14.043 4.598 -2.762 1.00 97.06 84 LEU A CA 1
ATOM 617 C C . LEU A 1 84 ? 15.209 3.602 -2.745 1.00 97.06 84 LEU A C 1
ATOM 619 O O . LEU A 1 84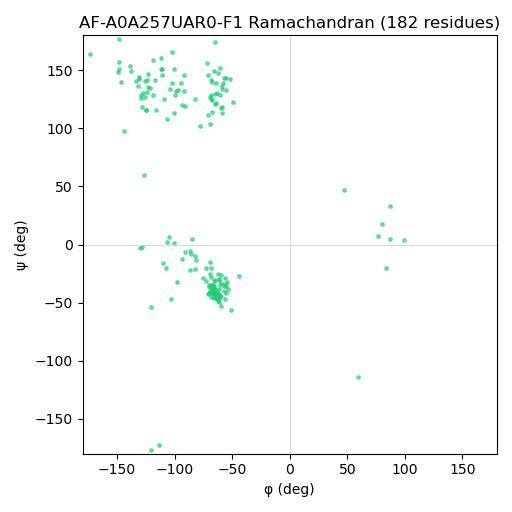 ? 15.436 2.927 -3.753 1.00 97.06 84 LEU A O 1
ATOM 623 N N . ALA A 1 85 ? 15.887 3.453 -1.602 1.00 96.88 85 ALA A N 1
ATOM 624 C CA . ALA A 1 85 ? 16.978 2.498 -1.407 1.00 96.88 85 ALA A CA 1
ATOM 625 C C . ALA A 1 85 ? 16.533 1.036 -1.587 1.00 96.88 85 ALA A C 1
ATOM 627 O O . ALA A 1 85 ? 17.304 0.210 -2.070 1.00 96.88 85 ALA A O 1
ATOM 628 N N . ARG A 1 86 ? 15.269 0.726 -1.271 1.00 97.56 86 ARG A N 1
ATOM 629 C CA . ARG A 1 86 ? 14.653 -0.601 -1.461 1.00 97.56 86 ARG A CA 1
ATOM 630 C C . ARG A 1 86 ? 14.083 -0.814 -2.867 1.00 97.56 86 ARG A C 1
ATOM 632 O O . ARG A 1 86 ? 13.476 -1.847 -3.146 1.00 97.56 86 ARG A O 1
ATOM 639 N N . GLY A 1 87 ? 14.276 0.146 -3.772 1.00 97.44 87 GLY A N 1
ATOM 640 C CA . GLY A 1 87 ? 13.852 0.044 -5.165 1.00 97.44 87 GLY A CA 1
ATOM 641 C C . GLY A 1 87 ? 12.413 0.490 -5.414 1.00 97.44 87 GLY A C 1
ATOM 642 O O . GLY A 1 87 ? 11.757 -0.075 -6.283 1.00 97.44 87 GLY A O 1
ATOM 643 N N . PHE A 1 88 ? 11.904 1.472 -4.670 1.00 97.38 88 PHE A N 1
ATOM 644 C CA . PHE A 1 88 ? 10.600 2.082 -4.940 1.00 97.38 88 PHE A CA 1
ATOM 645 C C . PHE A 1 88 ? 10.456 2.563 -6.397 1.00 97.38 88 PHE A C 1
ATOM 647 O O . PHE A 1 88 ? 11.392 3.111 -6.990 1.00 97.38 88 PHE A O 1
ATOM 654 N N . GLU A 1 89 ? 9.258 2.391 -6.955 1.00 96.19 89 GLU A N 1
ATOM 655 C CA . GLU A 1 89 ? 8.886 2.861 -8.291 1.00 96.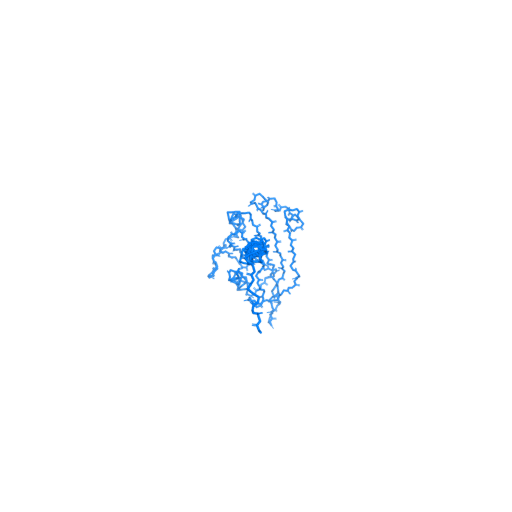19 89 GLU A CA 1
ATOM 656 C C . GLU A 1 89 ? 7.703 3.829 -8.258 1.00 96.19 89 GLU A C 1
ATOM 658 O O . GLU A 1 89 ? 7.784 4.915 -8.837 1.00 96.19 89 GLU A O 1
ATOM 663 N N . ARG A 1 90 ? 6.590 3.426 -7.628 1.00 96.38 90 ARG A N 1
ATOM 664 C CA . ARG A 1 90 ? 5.327 4.182 -7.625 1.00 96.38 90 ARG A CA 1
ATOM 665 C C . ARG A 1 90 ? 4.548 3.965 -6.334 1.00 96.38 90 ARG A C 1
ATOM 667 O O . ARG A 1 90 ? 4.580 2.870 -5.785 1.00 96.38 90 ARG A O 1
ATOM 674 N N . CYS A 1 91 ? 3.802 4.969 -5.896 1.00 96.94 91 CYS A N 1
ATOM 675 C CA . CYS A 1 91 ? 2.808 4.872 -4.829 1.00 96.94 91 CYS A CA 1
ATOM 676 C C . CYS A 1 91 ? 1.465 5.358 -5.371 1.00 96.94 91 CYS A C 1
ATOM 678 O O . CYS A 1 91 ? 1.434 6.326 -6.131 1.00 96.94 91 CYS A O 1
ATOM 680 N N . VAL A 1 92 ? 0.375 4.705 -4.980 1.00 97.44 92 VAL A N 1
ATOM 681 C CA . VAL A 1 92 ? -0.977 5.256 -5.110 1.00 97.44 92 VAL A CA 1
ATOM 682 C C . VAL A 1 92 ? -1.597 5.305 -3.720 1.00 97.44 92 VAL A C 1
ATOM 684 O O . VAL A 1 92 ? -1.494 4.330 -2.976 1.00 97.44 92 VAL A O 1
ATOM 687 N N . VAL A 1 93 ? -2.238 6.422 -3.381 1.00 98.00 93 VAL A N 1
ATOM 688 C CA . VAL A 1 93 ? -2.896 6.644 -2.088 1.00 98.00 93 VAL A CA 1
ATOM 689 C C . VAL A 1 93 ? -4.309 7.176 -2.275 1.00 98.00 93 VAL A C 1
ATOM 691 O O . VAL A 1 93 ? -4.553 7.992 -3.160 1.00 98.00 93 VAL A O 1
ATOM 694 N N . ALA A 1 94 ? -5.239 6.741 -1.430 1.00 97.94 94 ALA A N 1
ATOM 695 C CA . ALA A 1 94 ? -6.540 7.379 -1.273 1.00 97.94 94 ALA A CA 1
ATOM 696 C C . ALA A 1 94 ? -7.045 7.228 0.165 1.00 97.94 94 ALA A C 1
ATOM 698 O O . ALA A 1 94 ? -6.672 6.294 0.875 1.00 97.94 94 ALA A O 1
ATOM 699 N N . THR A 1 95 ? -7.945 8.115 0.576 1.00 97.75 95 THR A N 1
ATOM 700 C CA . THR A 1 95 ? -8.691 7.974 1.827 1.00 97.75 95 THR A CA 1
ATOM 701 C C . THR A 1 95 ? -10.050 7.355 1.541 1.00 97.75 95 THR A C 1
ATOM 703 O O . THR A 1 95 ? -10.767 7.780 0.632 1.00 97.75 95 THR A O 1
ATOM 706 N N . TYR A 1 96 ? -10.416 6.354 2.332 1.00 97.19 96 TYR A N 1
ATOM 707 C CA . TYR A 1 96 ? -11.707 5.679 2.320 1.00 97.19 96 TYR A CA 1
ATOM 708 C C . TYR A 1 96 ? -12.478 6.012 3.584 1.00 97.19 96 TYR A C 1
ATOM 710 O O . TYR A 1 96 ? -11.874 6.246 4.623 1.00 97.19 96 TYR A O 1
ATOM 718 N N . THR A 1 97 ? -13.803 6.001 3.493 1.00 95.44 97 THR A N 1
ATOM 719 C CA . THR A 1 97 ? -14.686 6.233 4.632 1.00 95.44 97 THR A CA 1
ATOM 720 C C . THR A 1 97 ? -15.642 5.061 4.803 1.00 95.44 97 THR A C 1
ATOM 722 O O . THR A 1 97 ? -16.257 4.587 3.839 1.00 95.44 97 THR A O 1
ATOM 725 N N . PHE A 1 98 ? -15.739 4.562 6.029 1.00 93.38 98 PHE A N 1
ATOM 726 C CA . PHE A 1 98 ? -16.692 3.545 6.440 1.00 93.38 98 PHE A CA 1
ATOM 727 C C . PHE A 1 98 ? -17.851 4.236 7.156 1.00 93.38 98 PHE A C 1
ATOM 729 O O . PHE A 1 98 ? -17.655 4.789 8.244 1.00 93.38 98 PHE A O 1
ATOM 736 N N . PRO A 1 99 ? -19.061 4.218 6.572 1.00 87.56 99 PRO A N 1
ATOM 737 C CA . PRO A 1 99 ? -20.213 4.828 7.207 1.00 87.56 99 PRO A CA 1
ATOM 738 C C . PRO A 1 99 ? -20.589 4.053 8.472 1.00 87.56 99 PRO A C 1
ATOM 740 O O . PRO A 1 99 ? -20.590 2.821 8.493 1.00 87.56 99 PRO A O 1
ATOM 743 N N . SER A 1 100 ? -20.961 4.788 9.515 1.00 81.88 100 SER A N 1
ATOM 744 C CA . SER A 1 100 ? -21.487 4.238 10.760 1.00 81.88 100 SER A CA 1
ATOM 745 C C . SER A 1 100 ? -22.837 4.879 11.068 1.00 81.88 100 SER A C 1
ATOM 747 O O . SER A 1 100 ? -23.044 6.066 10.833 1.00 81.88 100 SER A O 1
ATOM 749 N N . THR A 1 101 ? -23.780 4.080 11.567 1.00 72.69 101 THR A N 1
ATOM 750 C CA . THR A 1 101 ? -25.114 4.553 11.975 1.00 72.69 101 THR A CA 1
ATOM 751 C C . THR A 1 101 ? -25.187 4.910 13.458 1.00 72.69 101 THR A C 1
ATOM 753 O O . THR A 1 101 ? -26.178 5.483 13.897 1.00 72.69 101 THR A O 1
ATOM 756 N N . THR A 1 102 ? -24.181 4.525 14.246 1.00 68.38 102 THR A N 1
ATOM 757 C CA . THR A 1 102 ? -24.189 4.621 15.719 1.00 68.38 102 THR A CA 1
ATOM 758 C C . THR A 1 102 ? -22.940 5.284 16.298 1.00 68.38 102 THR A C 1
ATOM 760 O O . THR A 1 102 ? -22.847 5.434 17.511 1.00 68.38 102 THR A O 1
ATOM 763 N N . ALA A 1 103 ? -21.969 5.636 15.458 1.00 73.12 103 ALA A N 1
ATOM 764 C CA . ALA A 1 103 ? -20.716 6.288 15.827 1.00 73.12 103 ALA A CA 1
ATOM 765 C C . ALA A 1 103 ? -20.253 7.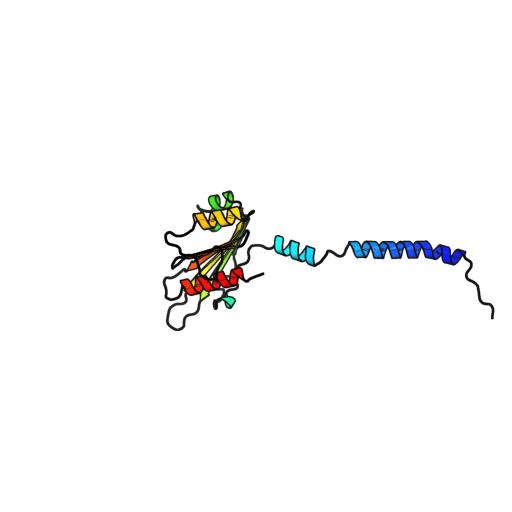196 14.678 1.00 73.12 103 ALA A C 1
ATOM 767 O O . ALA A 1 103 ? -20.872 7.198 13.611 1.00 73.12 103 ALA A O 1
ATOM 768 N N . ASP A 1 104 ? -19.156 7.919 14.885 1.00 83.25 104 ASP A N 1
ATOM 769 C CA . ASP A 1 104 ? -18.505 8.666 13.812 1.00 83.25 104 ASP A CA 1
ATOM 770 C C . ASP A 1 104 ? -18.035 7.723 12.692 1.00 83.25 104 ASP A C 1
ATOM 772 O O . ASP A 1 104 ? -17.767 6.535 12.911 1.00 83.25 104 ASP A O 1
ATOM 776 N N . ALA A 1 105 ? -17.979 8.250 11.469 1.00 87.62 105 ALA A N 1
ATOM 777 C CA . ALA A 1 105 ? -17.447 7.513 10.332 1.00 87.62 105 ALA A CA 1
ATOM 778 C C . ALA A 1 105 ? -15.958 7.216 10.553 1.00 87.62 105 ALA A C 1
ATOM 780 O O . ALA A 1 105 ? -15.205 8.073 11.016 1.00 87.62 105 ALA A O 1
ATOM 781 N N . LEU A 1 106 ? -15.536 6.002 10.202 1.00 92.31 106 LEU A N 1
ATOM 782 C CA . LEU A 1 106 ? -14.132 5.615 10.268 1.00 92.31 106 LEU A CA 1
ATOM 783 C C . LEU A 1 106 ? -13.469 5.923 8.929 1.00 92.31 106 LEU A C 1
ATOM 785 O O . LEU A 1 106 ? -13.819 5.324 7.911 1.00 92.31 106 LEU A O 1
ATOM 789 N N . ASP A 1 107 ? -12.467 6.793 8.949 1.00 94.81 107 ASP A N 1
ATOM 790 C CA . ASP A 1 107 ? -11.627 7.038 7.785 1.00 94.81 107 ASP A CA 1
ATOM 791 C C . ASP A 1 107 ? -10.359 6.180 7.823 1.00 94.81 107 ASP A C 1
ATOM 793 O O . ASP A 1 107 ? -9.716 6.019 8.862 1.00 94.81 107 ASP A O 1
ATOM 797 N N . VAL A 1 108 ? -9.988 5.639 6.665 1.00 97.19 108 VAL A N 1
ATOM 798 C CA . VAL A 1 108 ? -8.792 4.815 6.471 1.00 97.19 108 VAL A CA 1
ATOM 799 C C . VAL A 1 108 ? -8.004 5.357 5.289 1.00 97.19 108 VAL A C 1
ATOM 801 O O . VAL A 1 108 ? -8.538 5.459 4.186 1.00 97.19 108 VAL A O 1
ATOM 804 N N . THR A 1 109 ? -6.723 5.651 5.480 1.00 98.12 109 THR A N 1
ATOM 805 C CA . THR A 1 109 ? -5.801 5.896 4.365 1.00 98.12 109 THR A CA 1
ATOM 806 C C . THR A 1 109 ? -5.308 4.558 3.832 1.00 98.12 109 THR A C 1
ATOM 808 O O . THR A 1 109 ? -4.794 3.738 4.593 1.00 98.12 109 THR A O 1
ATOM 811 N N . ALA A 1 110 ? -5.487 4.330 2.533 1.00 98.38 110 ALA A N 1
ATOM 812 C CA . ALA A 1 110 ? -4.979 3.170 1.820 1.00 98.38 110 ALA A CA 1
ATOM 813 C C . ALA A 1 110 ? -3.841 3.589 0.893 1.00 98.38 110 ALA A C 1
ATOM 815 O O . ALA A 1 110 ? -4.025 4.453 0.039 1.00 98.38 110 ALA A O 1
ATOM 816 N N . GLU A 1 111 ? -2.690 2.945 1.041 1.00 98.38 111 GLU A N 1
ATOM 817 C CA . GLU A 1 111 ? -1.467 3.242 0.301 1.00 98.38 111 GLU A CA 1
ATOM 818 C C . GLU A 1 111 ? -0.929 1.950 -0.302 1.00 98.38 111 GLU A C 1
ATOM 820 O O . GLU A 1 111 ? -0.766 0.953 0.405 1.00 98.38 111 GLU A O 1
ATOM 825 N N . VAL A 1 112 ? -0.636 1.947 -1.602 1.00 98.25 112 VAL A N 1
ATOM 826 C CA . VAL A 1 112 ? 0.025 0.810 -2.249 1.00 98.25 112 VAL A CA 1
ATOM 827 C C . VAL A 1 112 ? 1.285 1.281 -2.950 1.00 98.25 112 VAL A C 1
ATOM 829 O O . VAL A 1 112 ? 1.241 2.036 -3.922 1.00 98.25 112 VAL A O 1
ATOM 832 N N . TYR A 1 113 ? 2.411 0.778 -2.461 1.00 97.88 113 TYR A N 1
ATOM 833 C CA . TYR A 1 113 ? 3.748 1.052 -2.957 1.00 97.88 113 TYR A CA 1
ATOM 834 C C . TYR A 1 113 ? 4.213 -0.098 -3.844 1.00 97.88 113 TYR A C 1
ATOM 836 O O . TYR A 1 113 ? 4.197 -1.253 -3.424 1.00 97.88 113 TYR A O 1
ATOM 844 N N . ARG A 1 114 ? 4.678 0.209 -5.053 1.00 97.06 114 ARG A N 1
ATOM 845 C CA . ARG A 1 114 ? 5.329 -0.739 -5.955 1.00 97.06 114 ARG A CA 1
ATOM 846 C C . ARG A 1 114 ?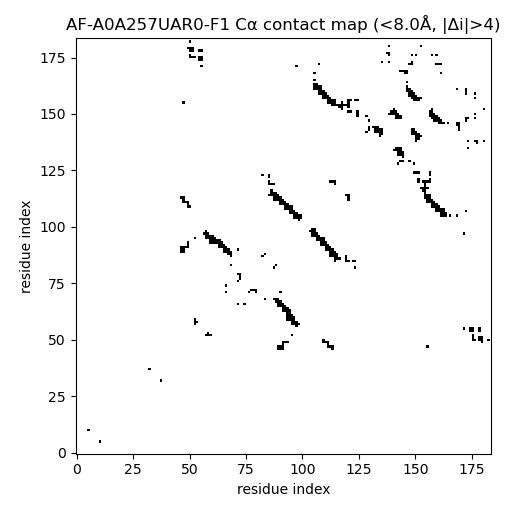 6.839 -0.600 -5.877 1.00 97.06 114 ARG A C 1
ATOM 848 O O . ARG A 1 114 ? 7.375 0.501 -6.007 1.00 97.06 114 ARG A O 1
ATOM 855 N N . PHE A 1 115 ? 7.505 -1.741 -5.749 1.00 97.06 115 PHE A N 1
ATOM 856 C CA . PHE A 1 115 ? 8.956 -1.870 -5.763 1.00 97.06 115 PHE A CA 1
ATOM 857 C C . PHE A 1 115 ? 9.447 -2.601 -7.018 1.00 97.06 115 PHE A C 1
ATOM 859 O O . PHE A 1 115 ? 8.712 -3.349 -7.668 1.00 97.06 115 PHE A O 1
ATOM 866 N N . ALA A 1 116 ? 10.722 -2.430 -7.353 1.00 95.94 116 ALA A N 1
ATOM 867 C CA . ALA A 1 116 ? 11.376 -3.113 -8.467 1.00 95.94 116 ALA A CA 1
ATOM 868 C C . ALA A 1 116 ? 11.357 -4.643 -8.309 1.00 95.94 116 ALA A C 1
ATOM 870 O O . ALA A 1 116 ? 11.182 -5.370 -9.285 1.00 95.94 116 ALA A O 1
ATOM 871 N N . ALA A 1 117 ? 11.458 -5.139 -7.072 1.00 96.12 117 ALA A N 1
ATOM 872 C CA . ALA A 1 117 ? 11.456 -6.563 -6.761 1.00 96.12 117 ALA A CA 1
ATOM 873 C C . ALA A 1 117 ? 10.616 -6.882 -5.511 1.00 96.12 117 ALA A C 1
ATOM 875 O O . ALA A 1 117 ? 10.520 -6.042 -4.613 1.00 96.12 117 ALA A O 1
ATOM 876 N N . PRO A 1 118 ? 10.076 -8.114 -5.388 1.00 97.06 118 PRO A N 1
ATOM 877 C CA . PRO A 1 118 ? 9.352 -8.546 -4.190 1.00 97.06 118 PRO A CA 1
ATOM 878 C C . PRO A 1 118 ? 10.149 -8.435 -2.885 1.00 97.06 118 PRO A C 1
ATOM 880 O O . PRO A 1 118 ? 9.571 -8.243 -1.818 1.00 97.06 118 PRO A O 1
ATOM 883 N N . ALA A 1 119 ? 11.480 -8.548 -2.960 1.00 98.00 119 ALA A N 1
ATOM 884 C CA . ALA A 1 119 ? 12.357 -8.380 -1.805 1.00 98.00 119 ALA A CA 1
ATOM 885 C C . ALA A 1 119 ? 12.228 -6.975 -1.192 1.00 98.00 119 ALA A C 1
ATOM 887 O O . ALA A 1 119 ? 12.030 -6.870 0.013 1.00 98.00 119 ALA A O 1
ATOM 888 N N . GLY A 1 120 ? 12.217 -5.923 -2.019 1.00 98.12 120 GLY A N 1
ATOM 889 C CA . GLY A 1 120 ? 12.092 -4.538 -1.554 1.00 98.12 120 GLY A CA 1
ATOM 890 C C . GLY A 1 120 ? 10.765 -4.261 -0.845 1.00 98.12 120 GLY A C 1
ATOM 891 O O . GLY A 1 120 ? 10.754 -3.679 0.237 1.00 98.12 120 GLY A O 1
ATOM 892 N N . ALA A 1 121 ? 9.653 -4.768 -1.393 1.00 97.69 121 ALA A N 1
ATOM 893 C CA . ALA A 1 121 ? 8.338 -4.661 -0.755 1.00 97.69 121 ALA A CA 1
ATOM 894 C C . ALA A 1 121 ? 8.311 -5.350 0.620 1.00 97.69 121 ALA A C 1
ATOM 896 O O . ALA A 1 121 ? 7.823 -4.786 1.599 1.00 97.69 121 ALA A O 1
ATOM 897 N N . ARG A 1 122 ? 8.886 -6.555 0.715 1.00 97.44 122 ARG A N 1
ATOM 898 C CA . ARG A 1 122 ? 8.930 -7.325 1.963 1.00 97.44 122 ARG A CA 1
ATOM 899 C C . ARG A 1 122 ? 9.869 -6.721 3.003 1.00 97.44 122 ARG A C 1
ATOM 901 O O . ARG A 1 122 ? 9.548 -6.748 4.191 1.00 97.44 122 ARG A O 1
ATOM 908 N N . GLU A 1 123 ? 10.996 -6.162 2.581 1.00 97.50 123 GLU A N 1
ATOM 909 C CA . GLU A 1 123 ? 11.888 -5.400 3.457 1.00 97.50 123 GLU A CA 1
ATOM 910 C C . GLU A 1 123 ? 11.188 -4.155 4.002 1.00 97.50 123 GLU A C 1
ATOM 912 O O . GLU A 1 123 ? 11.256 -3.913 5.207 1.00 97.50 123 GLU A O 1
ATOM 917 N N . GLN A 1 124 ? 10.451 -3.423 3.156 1.00 97.31 124 GLN A N 1
ATOM 918 C CA . GLN A 1 124 ? 9.673 -2.264 3.594 1.00 97.31 124 GLN A CA 1
ATOM 919 C C . GLN A 1 124 ? 8.632 -2.669 4.642 1.00 97.31 124 GLN A C 1
ATOM 921 O O . GLN A 1 124 ? 8.648 -2.134 5.750 1.00 97.31 124 GLN A O 1
ATOM 926 N N . MET A 1 125 ? 7.798 -3.671 4.338 1.00 96.38 125 MET A N 1
ATOM 927 C CA . MET A 1 125 ? 6.792 -4.193 5.269 1.00 96.38 125 MET A CA 1
ATOM 928 C C . MET A 1 125 ? 7.406 -4.632 6.599 1.00 96.38 125 MET A C 1
ATOM 930 O O . MET A 1 125 ? 6.851 -4.367 7.659 1.00 96.38 125 MET A O 1
ATOM 934 N N . THR A 1 126 ? 8.558 -5.304 6.558 1.00 94.75 126 THR A N 1
ATOM 935 C CA . THR A 1 126 ? 9.241 -5.765 7.773 1.00 94.75 126 THR A CA 1
ATOM 936 C C . THR A 1 126 ? 9.775 -4.592 8.591 1.00 94.75 126 THR A C 1
ATOM 938 O O . THR A 1 126 ? 9.672 -4.617 9.814 1.00 94.75 126 THR A O 1
ATOM 941 N N . SER A 1 127 ? 10.308 -3.559 7.930 1.00 94.00 127 SER A N 1
ATOM 942 C CA . SER A 1 127 ? 10.825 -2.358 8.596 1.00 94.00 127 SER A CA 1
ATOM 943 C C . SER A 1 127 ? 9.738 -1.505 9.251 1.00 94.00 127 SER A C 1
ATOM 945 O O . SER A 1 127 ? 10.010 -0.839 10.244 1.00 94.00 127 SER A O 1
ATOM 947 N N . GLU A 1 128 ? 8.513 -1.553 8.723 1.00 92.12 128 GLU A N 1
ATOM 948 C CA . GLU A 1 128 ? 7.361 -0.810 9.246 1.00 92.12 128 GLU A CA 1
ATOM 949 C C . GLU A 1 128 ? 6.421 -1.661 10.096 1.00 92.12 128 GLU A C 1
ATOM 951 O O . GLU A 1 128 ? 5.398 -1.159 10.560 1.00 92.12 128 GLU A O 1
ATOM 956 N N . ARG A 1 129 ? 6.737 -2.945 10.304 1.00 89.75 129 ARG A N 1
ATOM 957 C CA . ARG A 1 129 ? 5.889 -3.844 11.083 1.00 89.75 129 ARG A CA 1
ATOM 958 C C . ARG A 1 129 ? 5.722 -3.277 12.500 1.00 89.75 129 ARG A C 1
ATOM 960 O O . ARG A 1 129 ? 6.716 -3.213 13.230 1.00 89.75 129 ARG A O 1
ATOM 967 N N . PRO A 1 130 ? 4.492 -2.943 12.929 1.00 80.06 130 PRO A N 1
ATOM 968 C CA . PRO A 1 130 ? 4.290 -2.403 14.263 1.00 80.06 130 PRO A CA 1
ATOM 969 C C . PRO A 1 130 ? 4.701 -3.395 15.353 1.00 80.06 130 PRO A C 1
ATOM 971 O O . PRO A 1 130 ? 4.564 -4.619 15.211 1.00 80.06 130 PRO A O 1
ATOM 974 N N . MET A 1 131 ? 5.198 -2.871 16.472 1.00 82.81 131 MET A N 1
ATOM 975 C CA . MET A 1 131 ? 5.553 -3.690 17.626 1.00 82.81 131 MET A CA 1
ATOM 976 C C . MET A 1 131 ? 4.285 -4.331 18.203 1.00 82.81 131 MET A C 1
ATOM 978 O O . MET A 1 131 ? 3.352 -3.638 18.589 1.00 82.81 131 MET A O 1
ATOM 982 N N . GLY A 1 132 ? 4.246 -5.664 18.253 1.00 85.25 132 GLY A N 1
ATOM 983 C CA . GLY A 1 132 ? 3.054 -6.407 18.679 1.00 85.25 132 GLY A CA 1
ATOM 984 C C . GLY A 1 132 ? 2.048 -6.702 17.561 1.00 85.25 132 GLY A C 1
ATOM 985 O O . GLY A 1 132 ? 1.012 -7.298 17.845 1.00 85.25 132 GLY A O 1
ATOM 986 N N . ALA A 1 133 ? 2.351 -6.360 16.302 1.00 90.31 133 ALA A N 1
ATOM 987 C CA . ALA A 1 133 ? 1.475 -6.684 15.181 1.00 90.31 133 ALA A CA 1
ATOM 988 C C . ALA A 1 133 ? 1.322 -8.203 14.994 1.00 90.31 133 ALA A C 1
ATOM 990 O O . ALA A 1 133 ? 2.310 -8.954 14.915 1.00 90.31 133 ALA A O 1
ATOM 991 N N . VAL A 1 134 ? 0.070 -8.640 14.878 1.00 93.81 134 VAL A N 1
ATOM 992 C CA . VAL A 1 134 ? -0.324 -10.044 14.734 1.00 93.81 134 VAL A CA 1
ATOM 993 C C . VAL A 1 134 ? -0.627 -10.382 13.274 1.00 93.81 134 VAL A C 1
ATOM 995 O O . VAL A 1 134 ? -1.041 -9.500 12.520 1.00 93.81 134 VAL A O 1
ATOM 998 N N . PRO A 1 135 ? -0.434 -11.641 12.842 1.00 95.44 135 PRO A N 1
ATOM 999 C CA . PRO A 1 135 ? -0.870 -12.078 11.521 1.00 95.44 135 PRO A CA 1
ATOM 1000 C C . PRO A 1 135 ? -2.374 -11.864 11.315 1.00 95.44 135 PRO A C 1
ATOM 1002 O O . PRO A 1 135 ? -3.171 -12.089 12.228 1.00 95.44 135 PRO A O 1
ATOM 1005 N N . VAL A 1 136 ? -2.769 -11.484 10.101 1.00 94.94 136 VAL A N 1
ATOM 1006 C CA . VAL A 1 136 ? -4.179 -11.260 9.753 1.00 94.94 136 VAL A CA 1
ATOM 1007 C C . VAL A 1 136 ? -4.780 -12.535 9.164 1.00 94.94 136 VAL A C 1
ATOM 1009 O O . VAL A 1 136 ? -4.333 -13.040 8.136 1.00 94.94 136 VAL A O 1
ATOM 1012 N N . ALA A 1 137 ? -5.816 -13.075 9.807 1.00 92.31 137 ALA A N 1
ATOM 1013 C CA . ALA A 1 137 ? -6.467 -14.295 9.341 1.00 92.31 137 ALA A CA 1
ATOM 1014 C C . ALA A 1 137 ? -7.051 -14.119 7.926 1.00 92.31 137 ALA A C 1
ATOM 1016 O O . ALA A 1 137 ? -7.801 -13.181 7.662 1.00 92.31 137 ALA A O 1
ATOM 1017 N N . GLY A 1 138 ? -6.725 -15.046 7.020 1.00 90.31 138 GLY A N 1
ATOM 1018 C CA . GLY A 1 138 ? -7.225 -15.034 5.641 1.00 90.31 138 GLY A CA 1
ATOM 1019 C C . GLY A 1 138 ? -6.549 -14.021 4.710 1.00 90.31 138 GLY A C 1
ATOM 1020 O O . GLY A 1 138 ? -6.997 -13.881 3.574 1.00 90.31 138 GLY A O 1
ATOM 1021 N N . VAL A 1 139 ? -5.488 -13.346 5.165 1.00 94.38 139 VAL A N 1
ATOM 1022 C CA . VAL A 1 139 ? -4.689 -12.417 4.359 1.00 94.38 139 VAL A CA 1
ATOM 1023 C C . VAL A 1 139 ? -3.223 -12.863 4.413 1.00 94.38 139 VAL A C 1
ATOM 1025 O O . VAL A 1 139 ? -2.613 -12.900 5.479 1.00 94.38 139 VAL A O 1
ATOM 1028 N N . THR A 1 140 ? -2.656 -13.263 3.274 1.00 93.12 140 THR A N 1
ATOM 1029 C CA . THR A 1 140 ? -1.269 -13.765 3.191 1.00 93.12 140 THR A CA 1
ATOM 1030 C C . THR A 1 140 ? -0.259 -12.638 3.402 1.00 93.12 140 THR A C 1
ATOM 1032 O O . THR A 1 140 ? -0.518 -11.519 2.979 1.00 93.12 140 THR A O 1
ATOM 1035 N N . ASP A 1 141 ? 0.890 -12.918 4.026 1.00 94.50 141 ASP A N 1
ATOM 1036 C CA . ASP A 1 141 ? 1.966 -11.936 4.238 1.00 94.50 141 ASP A CA 1
ATOM 1037 C C . ASP A 1 141 ? 1.459 -10.596 4.787 1.00 94.50 141 ASP A C 1
ATOM 1039 O O . ASP A 1 141 ? 1.798 -9.539 4.260 1.00 94.50 141 ASP A O 1
ATOM 1043 N N . ALA A 1 142 ? 0.611 -10.650 5.819 1.00 96.50 142 ALA A N 1
ATOM 1044 C CA . ALA A 1 142 ? -0.014 -9.476 6.409 1.00 96.50 142 ALA A CA 1
ATOM 1045 C C . ALA A 1 142 ? 0.061 -9.468 7.935 1.00 96.50 142 ALA A C 1
ATOM 1047 O O . ALA A 1 142 ? -0.140 -10.494 8.592 1.00 96.50 142 ALA A O 1
ATOM 1048 N N . PHE A 1 143 ? 0.296 -8.281 8.488 1.00 96.12 143 PHE A N 1
ATOM 1049 C CA . PHE A 1 143 ? 0.339 -8.019 9.921 1.00 96.12 143 PHE A CA 1
ATOM 1050 C C . PHE A 1 143 ? -0.522 -6.809 10.254 1.00 96.12 143 PHE A C 1
ATOM 1052 O O . PHE A 1 143 ? -0.555 -5.850 9.486 1.00 96.12 143 PHE A O 1
ATOM 1059 N N . ALA A 1 144 ? -1.187 -6.837 11.403 1.00 95.12 144 ALA A N 1
ATOM 1060 C CA . ALA A 1 144 ? -1.980 -5.714 11.875 1.00 95.12 144 ALA A CA 1
ATOM 1061 C C . ALA A 1 144 ? -1.798 -5.464 13.371 1.00 95.12 144 ALA A C 1
ATOM 1063 O O . ALA A 1 144 ? -1.595 -6.394 14.155 1.00 95.12 144 ALA A O 1
ATOM 1064 N N . ASP A 1 145 ? -1.922 -4.200 13.744 1.00 91.31 145 ASP A N 1
ATOM 1065 C CA . ASP A 1 145 ? -2.267 -3.747 15.085 1.00 91.31 145 ASP A CA 1
ATOM 1066 C C . ASP A 1 145 ? -3.663 -3.070 15.030 1.00 91.31 145 ASP A C 1
ATOM 1068 O O . ASP A 1 145 ? -4.347 -3.188 14.005 1.00 91.31 145 ASP A O 1
ATOM 1072 N N . PRO A 1 146 ? -4.160 -2.427 16.106 1.00 86.62 146 PRO A N 1
ATOM 1073 C CA . PRO A 1 146 ? -5.476 -1.791 16.073 1.00 86.62 146 PRO A CA 1
ATOM 1074 C C . PRO A 1 146 ? -5.657 -0.727 14.978 1.00 86.62 146 PRO A C 1
ATOM 1076 O O . PRO A 1 146 ? -6.739 -0.650 14.401 1.00 86.62 146 PRO A O 1
ATOM 1079 N N . SER A 1 147 ? -4.623 0.059 14.657 1.00 91.44 147 SER A N 1
ATOM 1080 C CA . SER A 1 147 ? -4.742 1.218 13.762 1.00 91.44 147 SER A CA 1
ATOM 1081 C C . SER A 1 147 ? -4.063 1.034 12.409 1.00 91.44 147 SER A C 1
ATOM 1083 O O . SER A 1 147 ? -4.356 1.784 11.481 1.00 91.44 147 SER A O 1
ATOM 1085 N N . THR A 1 148 ? -3.181 0.048 12.262 1.00 95.19 148 THR A N 1
ATOM 1086 C CA . THR A 1 148 ? -2.373 -0.153 11.061 1.00 95.19 148 THR A CA 1
ATOM 1087 C C . THR A 1 148 ? -2.422 -1.603 10.606 1.00 95.19 148 THR A C 1
ATOM 1089 O O . THR A 1 148 ? -2.262 -2.529 11.399 1.00 95.19 148 THR A O 1
ATOM 1092 N N . LEU A 1 149 ? -2.578 -1.813 9.300 1.00 96.69 149 LEU A N 1
ATOM 1093 C CA . LEU A 1 149 ? -2.393 -3.110 8.657 1.00 96.69 149 LEU A CA 1
ATOM 1094 C C . LEU A 1 149 ? -1.427 -2.966 7.492 1.00 96.69 149 LEU A C 1
ATOM 1096 O O . LEU A 1 149 ? -1.601 -2.119 6.620 1.00 96.69 149 LEU A O 1
ATOM 1100 N N . VAL A 1 150 ? -0.442 -3.852 7.459 1.00 97.69 150 VAL A N 1
ATOM 1101 C CA . VAL A 1 150 ? 0.524 -3.966 6.373 1.00 97.69 150 VAL A CA 1
ATOM 1102 C C . VAL A 1 150 ? 0.407 -5.319 5.687 1.00 97.69 150 VAL A C 1
ATOM 1104 O O . VAL A 1 150 ? 0.177 -6.325 6.358 1.00 97.69 150 VAL A O 1
ATOM 1107 N N . ALA A 1 151 ? 0.551 -5.362 4.362 1.00 97.25 151 ALA A N 1
ATOM 1108 C CA . ALA A 1 151 ? 0.538 -6.608 3.599 1.00 97.25 151 ALA A CA 1
ATOM 1109 C C . ALA A 1 151 ? 1.431 -6.546 2.355 1.00 97.25 151 ALA A C 1
ATOM 1111 O O . ALA A 1 151 ? 1.575 -5.491 1.739 1.00 97.25 151 ALA A O 1
ATOM 1112 N N . CYS A 1 152 ? 1.972 -7.685 1.926 1.00 97.06 152 CYS A N 1
ATOM 1113 C CA . CYS A 1 152 ? 2.687 -7.803 0.654 1.00 97.06 152 CYS A CA 1
ATOM 1114 C C . CYS A 1 152 ? 1.924 -8.649 -0.371 1.00 97.06 152 CYS A C 1
ATOM 1116 O O . CYS A 1 152 ? 1.274 -9.639 -0.042 1.00 97.06 152 CYS A O 1
ATOM 1118 N N . ARG A 1 153 ? 2.060 -8.282 -1.651 1.00 94.81 153 ARG A N 1
ATOM 1119 C CA . ARG A 1 153 ? 1.619 -9.085 -2.798 1.00 94.81 153 ARG A CA 1
ATOM 1120 C C . ARG A 1 153 ? 2.603 -8.921 -3.950 1.00 94.81 153 ARG A C 1
ATOM 1122 O O . ARG A 1 153 ? 2.550 -7.956 -4.710 1.00 94.81 153 ARG A O 1
ATOM 1129 N N . GLY A 1 154 ? 3.525 -9.872 -4.082 1.00 94.00 154 GLY A N 1
ATOM 1130 C CA . GLY A 1 154 ? 4.592 -9.795 -5.078 1.00 94.00 154 GLY A CA 1
ATOM 1131 C C . GLY A 1 154 ? 5.452 -8.548 -4.866 1.00 94.00 154 GLY A C 1
ATOM 1132 O O . GLY A 1 154 ? 6.146 -8.444 -3.863 1.00 94.00 154 GLY A O 1
ATOM 1133 N N . ARG A 1 155 ? 5.407 -7.616 -5.821 1.00 95.62 155 ARG A N 1
ATOM 1134 C CA . ARG A 1 155 ? 6.166 -6.352 -5.812 1.00 95.62 155 ARG A CA 1
ATOM 1135 C C . ARG A 1 155 ? 5.465 -5.215 -5.067 1.00 95.62 155 ARG A C 1
ATOM 1137 O O . ARG A 1 155 ? 6.053 -4.142 -4.934 1.00 95.62 155 ARG A O 1
ATOM 1144 N N . ASP A 1 156 ? 4.234 -5.442 -4.622 1.00 96.94 156 ASP A N 1
ATOM 1145 C CA . ASP A 1 156 ? 3.422 -4.416 -3.991 1.00 96.94 156 ASP A CA 1
ATOM 1146 C C . ASP A 1 156 ? 3.394 -4.576 -2.473 1.00 96.94 156 ASP A C 1
ATOM 1148 O O . ASP A 1 156 ? 3.264 -5.683 -1.941 1.00 96.94 156 ASP A O 1
ATOM 1152 N N . TYR A 1 157 ? 3.475 -3.439 -1.797 1.00 97.75 157 TYR A N 1
ATOM 1153 C CA . TYR A 1 157 ? 3.342 -3.268 -0.361 1.00 97.75 157 TYR A CA 1
ATOM 1154 C C . TYR A 1 157 ? 2.105 -2.409 -0.087 1.00 97.75 157 TYR A C 1
ATOM 1156 O O . TYR A 1 157 ? 2.050 -1.255 -0.507 1.00 97.75 157 TYR A O 1
ATOM 1164 N N . LEU A 1 158 ? 1.111 -2.990 0.580 1.00 98.19 158 LEU A N 1
ATOM 1165 C CA . LEU A 1 158 ? -0.089 -2.315 1.059 1.00 98.19 158 LEU A CA 1
ATOM 1166 C C . LEU A 1 158 ? 0.141 -1.836 2.492 1.00 98.19 158 LEU A C 1
ATOM 1168 O O . LEU A 1 158 ? 0.525 -2.631 3.351 1.00 98.19 158 LEU A O 1
ATOM 1172 N N . LYS A 1 159 ? -0.198 -0.576 2.750 1.00 97.94 159 LYS A N 1
ATOM 1173 C CA . LYS A 1 159 ? -0.316 0.004 4.084 1.00 97.94 159 LYS A CA 1
ATOM 1174 C C . LYS A 1 159 ? -1.699 0.621 4.233 1.00 97.94 159 LYS A C 1
ATOM 1176 O O . LYS A 1 159 ? -2.143 1.399 3.391 1.00 97.94 159 LYS A O 1
ATOM 1181 N N . LEU A 1 160 ? -2.399 0.223 5.284 1.00 97.88 160 LEU A N 1
ATOM 1182 C CA . LEU A 1 160 ? -3.695 0.759 5.665 1.00 97.88 160 LEU A CA 1
ATOM 1183 C C . LEU A 1 160 ? -3.564 1.384 7.046 1.00 97.88 160 LEU A C 1
ATOM 1185 O O . LEU A 1 160 ? -3.102 0.709 7.964 1.00 97.88 160 LEU A O 1
ATOM 1189 N N . THR A 1 161 ? -4.010 2.627 7.193 1.00 96.88 161 THR A N 1
ATOM 1190 C CA . THR A 1 161 ? -3.950 3.360 8.462 1.00 96.88 161 THR A CA 1
ATOM 1191 C C . THR A 1 161 ? -5.328 3.918 8.798 1.00 96.88 161 THR A C 1
ATOM 1193 O O . THR A 1 161 ? -5.868 4.723 8.040 1.00 96.88 161 THR A O 1
ATOM 1196 N N . ALA A 1 162 ? -5.905 3.501 9.923 1.00 95.75 162 ALA A N 1
ATOM 1197 C CA . ALA A 1 162 ? -7.097 4.114 10.497 1.00 95.75 162 ALA A CA 1
ATOM 1198 C C . ALA A 1 162 ? -6.754 5.520 11.015 1.00 95.75 162 ALA A C 1
ATOM 1200 O O . ALA A 1 162 ? -5.831 5.693 11.810 1.00 95.75 162 ALA A O 1
ATOM 1201 N N . LEU A 1 163 ? -7.495 6.531 10.559 1.00 93.38 163 LEU A N 1
ATOM 1202 C CA . LEU A 1 163 ? -7.269 7.937 10.914 1.00 93.38 163 LEU A CA 1
ATOM 1203 C C . LEU A 1 163 ? -7.958 8.348 12.218 1.00 93.38 163 LEU A C 1
ATOM 1205 O O . LEU A 1 163 ? -7.779 9.467 12.695 1.00 93.38 163 LEU A O 1
ATOM 1209 N N . SER A 1 164 ? -8.799 7.488 12.782 1.00 84.00 164 SER A N 1
ATOM 1210 C CA . SER A 1 164 ? -9.558 7.775 13.996 1.00 84.00 164 SER A CA 1
ATOM 1211 C C . SER A 1 164 ? -9.744 6.507 14.805 1.00 84.00 164 SER A C 1
ATOM 1213 O O . SER A 1 164 ? -10.021 5.464 14.223 1.00 84.00 164 SER A O 1
ATOM 1215 N N . ALA A 1 165 ? -9.615 6.647 16.127 1.00 76.56 165 ALA A N 1
ATOM 1216 C CA . ALA A 1 165 ? -9.847 5.580 17.088 1.00 76.56 165 ALA A CA 1
ATOM 1217 C C . ALA A 1 165 ? -11.347 5.221 17.149 1.00 76.56 165 ALA A C 1
ATOM 1219 O O . ALA A 1 165 ? -12.170 6.105 17.395 1.00 76.56 165 ALA A O 1
ATOM 1220 N N . GLY A 1 166 ? -11.728 3.955 16.984 1.00 73.06 166 GLY A N 1
ATOM 1221 C CA . GLY A 1 166 ? -13.130 3.551 16.998 1.00 73.06 166 GLY A CA 1
ATOM 1222 C C . GLY A 1 166 ? -13.389 2.042 16.948 1.00 73.06 166 GLY A C 1
ATOM 1223 O O . GLY A 1 166 ? -12.522 1.234 16.615 1.00 73.06 166 GLY A O 1
ATOM 1224 N N . PRO A 1 167 ? -14.617 1.611 17.281 1.00 76.25 167 PRO A N 1
ATOM 1225 C CA . PRO A 1 167 ? -14.983 0.208 17.176 1.00 76.25 167 PRO A CA 1
ATOM 1226 C C . PRO A 1 167 ? -14.970 -0.243 15.707 1.00 76.25 167 PRO A C 1
ATOM 1228 O O . PRO A 1 167 ? -15.623 0.351 14.854 1.00 76.25 167 PRO A O 1
ATOM 1231 N N . GLY A 1 168 ? -14.281 -1.350 15.422 1.00 85.31 168 GLY A N 1
ATOM 1232 C CA . GLY A 1 168 ? -14.334 -2.012 14.114 1.00 85.31 168 GLY A CA 1
ATOM 1233 C C . GLY A 1 168 ? -13.181 -1.713 13.154 1.00 85.31 168 GLY A C 1
ATOM 1234 O O . GLY A 1 168 ? -13.191 -2.268 12.056 1.00 85.31 168 GLY A O 1
ATOM 1235 N N . GLU A 1 169 ? -12.167 -0.943 13.559 1.00 90.56 169 GLU A N 1
ATOM 1236 C CA . GLU A 1 169 ? -10.968 -0.650 12.748 1.00 90.56 169 GLU A CA 1
ATOM 1237 C C . GLU A 1 169 ? -10.315 -1.911 12.196 1.00 90.56 169 GLU A C 1
ATOM 1239 O O . GLU A 1 169 ? -10.229 -2.083 10.985 1.00 90.56 169 GLU A O 1
ATOM 1244 N N . GLY A 1 170 ? -9.945 -2.854 13.067 1.00 91.25 170 GLY A N 1
ATOM 1245 C CA . GLY A 1 170 ? -9.291 -4.091 12.642 1.00 91.25 170 GLY A CA 1
ATOM 1246 C C . GLY A 1 170 ? -10.114 -4.878 11.617 1.00 91.25 170 GLY A C 1
ATOM 1247 O O . GLY A 1 170 ? -9.557 -5.463 10.690 1.00 91.25 170 GLY A O 1
ATOM 1248 N N . LYS A 1 171 ? -11.453 -4.838 11.715 1.00 92.38 171 LYS A N 1
ATOM 1249 C CA . LYS A 1 171 ? -12.347 -5.462 10.728 1.00 92.38 171 LYS A CA 1
ATOM 1250 C C . LYS A 1 171 ? -12.339 -4.701 9.400 1.00 92.38 171 LYS A C 1
ATOM 1252 O O . LYS A 1 171 ? -12.306 -5.339 8.349 1.00 92.38 171 LYS A O 1
ATOM 1257 N N . ALA A 1 172 ? -12.370 -3.371 9.440 1.00 94.31 172 ALA A N 1
ATOM 1258 C CA . ALA A 1 172 ? -12.295 -2.516 8.258 1.00 94.31 172 ALA A CA 1
ATOM 1259 C C . ALA A 1 172 ? -10.961 -2.702 7.513 1.00 94.31 172 ALA A C 1
ATOM 1261 O O . ALA A 1 172 ? -10.956 -2.967 6.307 1.00 94.31 172 ALA A O 1
ATOM 1262 N N . LEU A 1 173 ? -9.841 -2.668 8.243 1.00 96.12 173 LEU A N 1
ATOM 1263 C CA . LEU A 1 173 ? -8.498 -2.886 7.705 1.00 96.12 173 LEU A CA 1
ATOM 1264 C C . LEU A 1 173 ? -8.370 -4.290 7.094 1.00 96.12 173 LEU A C 1
ATOM 1266 O O . LEU A 1 173 ? -7.975 -4.426 5.935 1.00 96.12 173 LEU A O 1
ATOM 1270 N N . ALA A 1 174 ? -8.773 -5.339 7.821 1.00 95.75 174 ALA A N 1
ATOM 1271 C CA . ALA A 1 174 ? -8.734 -6.710 7.309 1.00 95.75 174 ALA A CA 1
ATOM 1272 C C . ALA A 1 174 ? -9.632 -6.899 6.073 1.00 95.75 174 ALA A C 1
ATOM 1274 O O . ALA A 1 174 ? -9.247 -7.588 5.128 1.00 95.75 174 ALA A O 1
ATOM 1275 N N . GLY A 1 175 ? -10.807 -6.260 6.044 1.00 96.19 175 GLY A N 1
ATOM 1276 C CA . GLY A 1 175 ? -11.718 -6.283 4.899 1.00 96.19 175 GLY A CA 1
ATOM 1277 C C . GLY A 1 175 ? -11.098 -5.683 3.636 1.00 96.19 175 GLY A C 1
ATOM 1278 O O . GLY A 1 175 ? -11.160 -6.302 2.571 1.00 96.19 175 GLY A O 1
ATOM 1279 N N . LEU A 1 176 ? -10.448 -4.521 3.759 1.00 97.56 176 LEU A N 1
ATOM 1280 C CA . LEU A 1 176 ? -9.724 -3.874 2.659 1.00 97.56 176 LEU A CA 1
ATOM 1281 C C . LEU A 1 176 ? -8.538 -4.712 2.182 1.00 97.56 176 LEU A C 1
ATOM 1283 O O . LEU A 1 176 ? -8.389 -4.924 0.980 1.00 97.56 176 LEU A O 1
ATOM 1287 N N . ALA A 1 177 ? -7.730 -5.240 3.101 1.00 97.50 177 ALA A N 1
ATOM 1288 C CA . ALA A 1 177 ? -6.585 -6.075 2.750 1.00 97.50 177 ALA A CA 1
ATOM 1289 C C . ALA A 1 177 ? -7.014 -7.358 2.020 1.00 97.50 177 ALA A C 1
ATOM 1291 O O . ALA A 1 177 ? -6.445 -7.725 0.992 1.00 97.50 177 ALA A O 1
ATOM 1292 N N . ALA A 1 178 ? -8.080 -8.005 2.496 1.00 96.69 178 ALA A N 1
ATOM 1293 C CA . ALA A 1 178 ? -8.631 -9.192 1.859 1.00 96.69 178 ALA A CA 1
ATOM 1294 C C . ALA A 1 178 ? -9.241 -8.875 0.481 1.00 96.69 178 ALA A C 1
ATOM 1296 O O . ALA A 1 178 ? -9.108 -9.669 -0.451 1.00 96.69 178 ALA A O 1
ATOM 1297 N N . ALA A 1 179 ? -9.902 -7.721 0.330 1.00 95.88 179 ALA A N 1
ATOM 1298 C CA . ALA A 1 179 ? -10.384 -7.254 -0.968 1.00 95.88 179 ALA A CA 1
ATOM 1299 C C . ALA A 1 179 ? -9.221 -7.038 -1.942 1.00 95.88 179 ALA A C 1
ATOM 1301 O O . ALA A 1 179 ? -9.290 -7.512 -3.073 1.00 95.88 179 ALA A O 1
ATOM 1302 N N . TRP A 1 180 ? -8.141 -6.404 -1.482 1.00 96.75 180 TRP A N 1
ATOM 1303 C CA . TRP A 1 180 ? -6.947 -6.150 -2.279 1.00 96.75 180 TRP A CA 1
ATOM 1304 C C . TRP A 1 180 ? -6.273 -7.432 -2.772 1.00 96.75 180 TRP A C 1
ATOM 1306 O O . TRP A 1 180 ? -5.955 -7.551 -3.950 1.00 96.75 180 TRP A O 1
ATOM 1316 N N . GLN A 1 181 ? -6.129 -8.445 -1.916 1.00 93.38 181 GLN A N 1
ATOM 1317 C CA . GLN A 1 181 ? -5.503 -9.709 -2.319 1.00 93.38 181 GLN A CA 1
ATOM 1318 C C . GLN A 1 181 ? -6.286 -10.490 -3.371 1.00 93.38 181 GLN A C 1
ATOM 1320 O O . GLN A 1 181 ? -5.681 -11.189 -4.180 1.00 93.38 181 GLN A O 1
ATOM 1325 N N . ARG A 1 182 ? -7.617 -10.369 -3.377 1.00 89.44 182 ARG A N 1
ATOM 1326 C CA . ARG A 1 182 ? -8.486 -11.038 -4.356 1.00 89.44 182 ARG A CA 1
ATOM 1327 C C . ARG A 1 182 ? -8.592 -10.297 -5.688 1.00 89.44 182 ARG A C 1
ATOM 1329 O O . ARG A 1 182 ? -9.177 -10.844 -6.621 1.00 89.44 182 ARG A O 1
ATOM 1336 N N . GLN A 1 183 ? -8.089 -9.065 -5.780 1.00 82.88 183 GLN A N 1
ATOM 1337 C CA . GLN A 1 183 ? -8.082 -8.329 -7.042 1.00 82.88 183 GLN A CA 1
ATOM 1338 C C . GLN A 1 183 ? -7.100 -8.980 -8.033 1.00 82.88 183 GLN A C 1
ATOM 1340 O O . GLN A 1 183 ? -6.040 -9.437 -7.602 1.00 82.88 183 GLN A O 1
ATOM 1345 N N . PRO A 1 184 ? -7.449 -9.038 -9.330 1.00 62.72 184 PRO A N 1
ATOM 1346 C CA . PRO A 1 184 ? -6.614 -9.645 -10.366 1.00 62.72 184 PRO A CA 1
ATOM 1347 C C . PRO A 1 184 ? -5.302 -8.893 -10.621 1.00 62.72 184 PRO A C 1
ATOM 1349 O O . PRO A 1 184 ? -5.191 -7.712 -10.217 1.00 62.72 184 PRO A O 1
#

Mean predicted aligned error: 10.68 Å

Radius of gyration: 27.63 Å; Cα contacts (8 Å, |Δi|>4): 295; chains: 1; bounding box: 42×37×98 Å

Secondary structure (DSSP, 8-state):
----PPPTHHHHHHHHHHHHHHHHHHHHHHTS--HHHHHHHHHHHS-PPPP-GGGGT-EE-SPPEEEETTTGGGTSTTTHHHHHHTTEEEEEEEEEEE--SSSPPEEEEEEEEEESSHHHHHHHHHHTPPTTPEEPTT-TTEEE-SSEEEEEETTEEEEEEESS--TTHHHHHHHHHHHHHH--

pLDDT: mean 86.91, std 13.17, range [43.31, 98.38]

Sequence (184 aa):
MAMVRPRVWHALLLLPLLAIAGWLVVRGRTTRDDPAAVLAALRAAGGPSLPAPAAAGAAARSEPSSYNRDSLYEYIDGAAESYLARGFERCVVATYTFPSTTADALDVTAEVYRFAAPAGAREQMTSERPMGAVPVAGVTDAFADPSTLVACRGRDYLKLTALSAGPGEGKALAGLAAAWQRQP

Solvent-accessible surface area (backbone atoms only — not comparable to full-atom values): 10161 Å² total; per-residue (Å²): 138,83,84,80,75,80,56,72,68,62,61,61,67,46,48,61,55,52,49,50,50,50,49,50,53,55,52,58,62,72,66,58,74,53,64,66,58,52,50,50,50,50,57,71,69,44,73,60,73,72,49,57,40,65,73,46,65,26,41,76,71,45,75,76,47,76,34,38,76,91,44,33,52,83,76,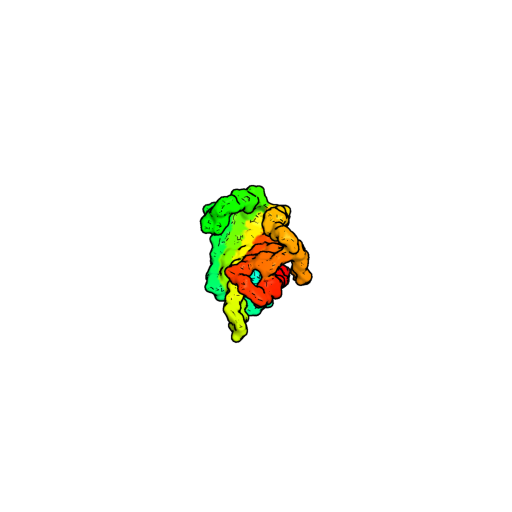39,65,94,52,35,66,65,46,51,76,39,35,46,51,37,35,31,35,34,36,31,34,32,84,49,96,87,55,79,63,44,38,33,41,38,36,20,35,24,25,79,38,41,65,27,18,50,51,50,50,60,75,65,55,56,90,85,42,42,75,40,88,90,37,72,69,26,36,29,48,73,51,40,35,40,32,49,57,68,30,30,24,40,41,34,37,50,77,55,94,63,93,59,44,54,57,50,47,52,32,34,52,41,36,39,70,71,52,132

Foldseek 3Di:
DDDDDPDVVVVVVCVVVVVVVVVCVVVVVVPPDPVVVVVVVCVVVDDQDFFDLVQLQKDFPDDKDKDALVCVCVPVPPCSVLLVVLAWGMKIKTKIWHDDPPDDIKIKIKMKIFGPWQRSLLVVCVVPQDDVWDDQPQAPQWTDDQAWIWHDDTRMIMIMGTPDDDPCSSSSRSSRRNSSVPDD